Protein AF-A0A8T4UZG2-F1 (afdb_monomer)

Structure (mmCIF, N/CA/C/O backbone):
data_AF-A0A8T4UZG2-F1
#
_entry.id   AF-A0A8T4UZG2-F1
#
loop_
_atom_site.group_PDB
_atom_site.id
_atom_site.type_symbol
_atom_site.label_atom_id
_atom_site.label_alt_id
_atom_site.label_comp_id
_atom_site.label_asym_id
_atom_site.label_entity_id
_atom_site.label_seq_id
_atom_site.pdbx_PDB_ins_code
_atom_site.Cartn_x
_atom_site.Cartn_y
_atom_site.Cartn_z
_atom_site.occupancy
_atom_site.B_iso_or_equiv
_atom_site.auth_seq_id
_atom_site.auth_comp_id
_atom_site.auth_asym_id
_atom_site.auth_atom_id
_atom_site.pdbx_PDB_model_num
ATOM 1 N N . MET A 1 1 ? 36.761 16.785 17.838 1.00 53.84 1 MET A N 1
ATOM 2 C CA . MET A 1 1 ? 36.317 17.148 16.468 1.00 53.84 1 MET A CA 1
ATOM 3 C C . MET A 1 1 ? 36.567 16.054 15.430 1.00 53.84 1 MET A C 1
ATOM 5 O O . MET A 1 1 ? 35.610 15.673 14.777 1.00 53.84 1 MET A O 1
ATOM 9 N N . LYS A 1 2 ? 37.781 15.494 15.296 1.00 50.19 2 LYS A N 1
ATOM 10 C CA . LYS A 1 2 ? 38.106 14.467 14.276 1.00 50.19 2 LYS A CA 1
ATOM 11 C C . LYS A 1 2 ? 37.213 13.208 14.333 1.00 50.19 2 LYS A C 1
ATOM 13 O O . LYS A 1 2 ? 36.707 12.765 13.312 1.00 50.19 2 LYS A O 1
ATOM 18 N N . TYR A 1 3 ? 36.929 12.705 15.537 1.00 61.56 3 TYR A N 1
ATOM 19 C CA . TYR A 1 3 ? 36.026 11.562 15.745 1.00 61.56 3 TYR A CA 1
ATOM 20 C C . TYR A 1 3 ? 34.547 11.879 15.475 1.00 61.56 3 TYR A C 1
ATOM 22 O O . TYR A 1 3 ? 33.806 11.002 15.053 1.00 61.56 3 TYR A O 1
ATOM 30 N N . LEU A 1 4 ? 34.132 13.138 15.658 1.00 64.62 4 LEU A N 1
ATOM 31 C CA . LEU A 1 4 ? 32.765 13.586 15.377 1.00 64.62 4 LEU A CA 1
ATOM 32 C C . LEU A 1 4 ? 32.515 13.657 13.862 1.00 64.62 4 LEU A C 1
ATOM 34 O O . LEU A 1 4 ? 31.474 13.227 13.388 1.00 64.62 4 LEU A O 1
ATOM 38 N N . ILE A 1 5 ? 33.507 14.138 13.105 1.00 71.69 5 ILE A N 1
ATOM 39 C CA . ILE A 1 5 ? 33.472 14.186 11.636 1.00 71.69 5 ILE A CA 1
ATOM 40 C C . ILE A 1 5 ? 33.425 12.766 11.058 1.00 71.69 5 ILE A C 1
ATOM 42 O O . ILE A 1 5 ? 32.607 12.494 10.186 1.00 71.69 5 ILE A O 1
ATOM 46 N N . ASN A 1 6 ? 34.229 11.843 11.596 1.00 65.56 6 ASN A N 1
ATOM 47 C CA . ASN A 1 6 ? 34.210 10.441 11.171 1.00 65.56 6 ASN A CA 1
ATOM 48 C C . ASN A 1 6 ? 32.880 9.740 11.501 1.00 65.56 6 ASN A C 1
ATOM 50 O O . ASN A 1 6 ? 32.410 8.937 10.702 1.00 65.56 6 ASN A O 1
ATOM 54 N N . LEU A 1 7 ? 32.248 10.068 12.635 1.00 72.19 7 LEU A N 1
ATOM 55 C CA . LEU A 1 7 ? 30.929 9.540 12.996 1.00 72.19 7 LEU A CA 1
ATOM 56 C C . LEU A 1 7 ? 29.832 10.060 12.051 1.00 72.19 7 LEU A C 1
ATOM 58 O O . LEU A 1 7 ? 28.992 9.286 11.610 1.00 72.19 7 LEU A O 1
ATOM 62 N N . ILE A 1 8 ? 29.871 11.348 11.689 1.00 70.12 8 ILE A N 1
ATOM 63 C CA . ILE A 1 8 ? 28.935 11.959 10.729 1.00 70.12 8 ILE A CA 1
ATOM 64 C C . ILE A 1 8 ? 29.107 11.350 9.328 1.00 70.12 8 ILE A C 1
ATOM 66 O O . ILE A 1 8 ? 28.115 11.044 8.672 1.00 70.12 8 ILE A O 1
ATOM 70 N N . LEU A 1 9 ? 30.347 11.109 8.888 1.00 65.69 9 LEU A N 1
ATOM 71 C CA . LEU A 1 9 ? 30.635 10.443 7.612 1.00 65.69 9 LEU A CA 1
ATOM 72 C C . LEU A 1 9 ? 30.120 8.997 7.561 1.00 65.69 9 LEU A C 1
ATOM 74 O O . LEU A 1 9 ? 29.674 8.555 6.509 1.00 65.69 9 LEU A O 1
ATOM 78 N N . LEU A 1 10 ? 30.114 8.284 8.691 1.00 58.88 10 LEU A N 1
ATOM 79 C CA . LEU A 1 10 ? 29.556 6.931 8.790 1.00 58.88 10 LEU A CA 1
ATOM 80 C C . LEU A 1 10 ? 28.029 6.899 8.602 1.00 58.88 10 LEU A C 1
ATOM 82 O O . LEU A 1 10 ? 27.516 5.955 8.009 1.00 58.88 10 LEU A O 1
ATOM 86 N N . PHE A 1 11 ? 27.308 7.942 9.029 1.00 55.72 11 PHE A N 1
ATOM 87 C CA . PHE A 1 11 ? 25.862 8.061 8.789 1.00 55.72 11 PHE A CA 1
ATOM 88 C C . PHE A 1 11 ? 25.510 8.398 7.331 1.00 55.72 11 PHE A C 1
ATOM 90 O O . PHE A 1 11 ? 24.403 8.096 6.894 1.00 55.72 11 PHE A O 1
ATOM 97 N N . LEU A 1 12 ? 26.442 8.977 6.564 1.00 51.59 12 LEU A N 1
ATOM 98 C CA . LEU A 1 12 ? 26.246 9.294 5.141 1.00 51.59 12 LEU A CA 1
ATOM 99 C C . LEU A 1 12 ? 26.406 8.076 4.217 1.00 51.59 12 LEU A C 1
ATOM 101 O O . LEU A 1 12 ? 26.040 8.152 3.048 1.00 51.59 12 LEU A O 1
ATOM 105 N N . LEU A 1 13 ? 26.944 6.966 4.728 1.00 52.25 13 LEU A N 1
ATOM 106 C CA . LEU A 1 13 ? 27.188 5.740 3.963 1.00 52.25 13 LEU A CA 1
ATOM 107 C C . LEU A 1 13 ? 26.078 4.695 4.113 1.00 52.25 13 LEU A C 1
ATOM 109 O O . LEU A 1 13 ? 26.241 3.581 3.626 1.00 52.25 13 LEU A O 1
ATOM 113 N N . ILE A 1 14 ? 24.965 5.014 4.781 1.00 47.38 14 ILE A N 1
ATOM 114 C CA . ILE A 1 14 ? 23.831 4.092 4.875 1.00 47.38 14 ILE A CA 1
ATOM 115 C C . ILE A 1 14 ? 23.074 4.161 3.540 1.00 47.38 14 ILE A C 1
ATOM 117 O O . ILE A 1 14 ? 22.445 5.188 3.270 1.00 47.38 14 ILE A O 1
ATOM 121 N N . PRO A 1 15 ? 23.111 3.119 2.686 1.00 40.91 15 PRO A N 1
ATOM 122 C CA . PRO A 1 15 ? 22.281 3.106 1.495 1.00 40.91 15 PRO A CA 1
A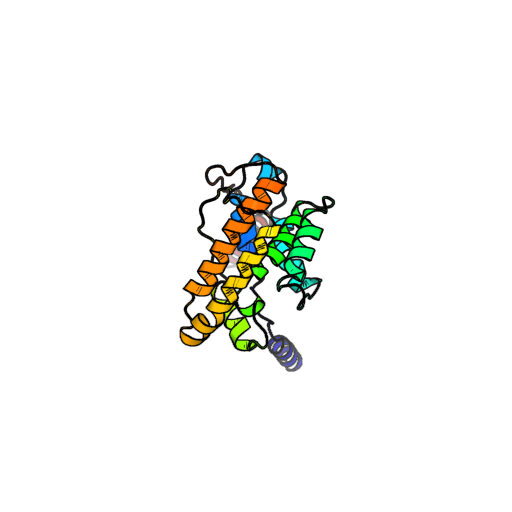TOM 123 C C . PRO A 1 15 ? 20.816 3.127 1.937 1.00 40.91 15 PRO A C 1
ATOM 125 O O . PRO A 1 15 ? 20.350 2.237 2.648 1.00 40.91 15 PRO A O 1
ATOM 128 N N . THR A 1 16 ? 20.079 4.164 1.539 1.00 41.56 16 THR A N 1
ATOM 129 C CA . THR A 1 16 ? 18.624 4.157 1.671 1.00 41.56 16 THR A CA 1
ATOM 130 C C . THR A 1 16 ? 18.096 3.214 0.604 1.00 41.56 16 THR A C 1
ATOM 132 O O . THR A 1 16 ? 18.038 3.586 -0.569 1.00 41.56 16 THR A O 1
ATOM 135 N N . VAL A 1 17 ? 17.763 1.990 0.998 1.00 40.22 17 VAL A N 1
ATOM 136 C CA . VAL A 1 17 ? 16.982 1.092 0.153 1.00 40.22 17 VAL A CA 1
ATOM 137 C C . VAL A 1 17 ? 15.611 1.733 0.018 1.00 40.22 17 VAL A C 1
ATOM 139 O O . VAL A 1 17 ? 14.862 1.828 0.987 1.00 40.22 17 VAL A O 1
ATOM 142 N N . ASN A 1 18 ? 15.362 2.341 -1.136 1.00 44.44 18 ASN A N 1
ATOM 143 C CA . ASN A 1 18 ? 14.114 3.030 -1.411 1.00 44.44 18 ASN A CA 1
ATOM 144 C C . ASN A 1 18 ? 13.227 2.033 -2.149 1.00 44.44 18 ASN A C 1
ATOM 146 O O . ASN A 1 18 ? 13.210 2.053 -3.371 1.00 44.44 18 ASN A O 1
ATOM 150 N N . ALA A 1 19 ? 12.567 1.168 -1.372 1.00 50.12 19 ALA A N 1
ATOM 151 C CA . ALA A 1 19 ? 11.302 0.554 -1.764 1.00 50.12 19 ALA A CA 1
ATOM 152 C C . ALA A 1 19 ? 10.222 1.671 -1.883 1.00 50.12 19 ALA A C 1
ATOM 154 O O . ALA A 1 19 ? 10.554 2.858 -1.690 1.00 50.12 19 ALA A O 1
ATOM 155 N N . TRP A 1 20 ? 8.930 1.359 -2.092 1.00 56.22 20 TRP A N 1
ATOM 156 C CA . TRP A 1 20 ? 7.860 2.309 -1.747 1.00 56.22 20 TRP A CA 1
ATOM 157 C C . TRP A 1 20 ? 8.194 2.878 -0.376 1.00 56.22 20 TRP A C 1
ATOM 159 O O . TRP A 1 20 ? 8.383 2.161 0.606 1.00 56.22 20 TRP A O 1
ATOM 169 N N . LYS A 1 21 ? 8.421 4.195 -0.317 1.00 69.50 21 LYS A N 1
ATOM 170 C CA . LYS A 1 21 ? 8.806 4.814 0.949 1.00 69.50 21 LYS A CA 1
ATOM 171 C C . LYS A 1 21 ? 7.684 4.486 1.920 1.00 69.50 21 LYS A C 1
ATOM 173 O O . LYS A 1 21 ? 6.527 4.605 1.542 1.00 69.50 21 LYS A O 1
ATOM 178 N N . TRP A 1 22 ? 8.026 4.160 3.162 1.00 85.50 22 TRP A N 1
ATOM 179 C CA . TRP A 1 22 ? 7.069 3.909 4.247 1.00 85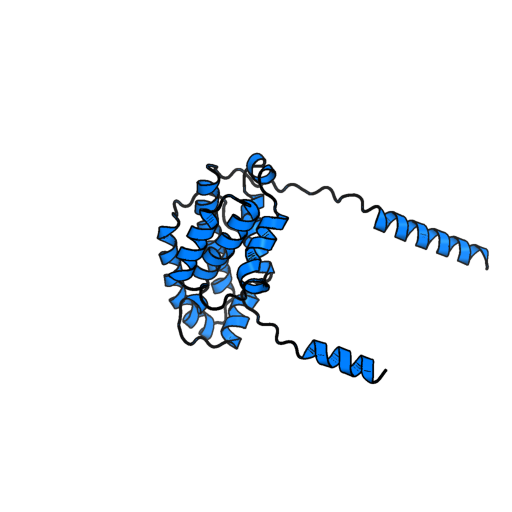.50 22 TRP A CA 1
ATOM 180 C C . TRP A 1 22 ? 5.859 4.859 4.211 1.00 85.50 22 TRP A C 1
ATOM 182 O O . TRP A 1 22 ? 4.718 4.433 4.321 1.00 85.50 22 TRP A O 1
ATOM 192 N N . THR A 1 23 ? 6.116 6.130 3.894 1.00 90.75 23 THR A N 1
ATOM 193 C CA . THR A 1 23 ? 5.114 7.180 3.686 1.00 90.75 23 THR A CA 1
ATOM 194 C C . THR A 1 23 ? 4.030 6.861 2.646 1.00 90.75 23 THR A C 1
ATOM 196 O O . THR A 1 23 ? 2.885 7.232 2.860 1.00 90.75 23 THR A O 1
ATOM 199 N N . THR A 1 24 ? 4.330 6.201 1.527 1.00 95.00 24 THR A N 1
ATOM 200 C CA . THR A 1 24 ? 3.325 5.849 0.513 1.00 95.00 24 THR A CA 1
ATOM 201 C C . THR A 1 24 ? 2.347 4.802 1.048 1.00 95.00 24 THR A C 1
ATOM 203 O O . THR A 1 24 ? 1.139 5.007 0.937 1.00 95.00 24 THR A O 1
ATOM 206 N N . HIS A 1 25 ? 2.834 3.738 1.695 1.00 96.62 25 HIS A N 1
ATOM 207 C CA . HIS A 1 25 ? 1.963 2.749 2.344 1.00 96.62 25 HIS A CA 1
ATOM 208 C C . HIS A 1 25 ? 1.129 3.374 3.467 1.00 96.62 25 HIS A C 1
ATOM 210 O O . HIS A 1 25 ? -0.086 3.178 3.525 1.00 96.62 25 HIS A O 1
ATOM 216 N N . GLU A 1 26 ? 1.762 4.211 4.293 1.00 96.31 26 GLU A N 1
ATOM 217 C CA . GLU A 1 26 ? 1.090 4.982 5.336 1.00 96.31 26 GLU A CA 1
ATOM 218 C C . GLU A 1 26 ? -0.019 5.876 4.767 1.00 96.31 26 GLU A C 1
ATOM 220 O O . GLU A 1 26 ? -1.127 5.883 5.298 1.00 96.31 26 GLU A O 1
ATOM 225 N N . ASN A 1 27 ? 0.254 6.606 3.680 1.00 95.94 27 ASN A N 1
ATOM 226 C CA . ASN A 1 27 ? -0.710 7.499 3.039 1.00 95.94 27 ASN A CA 1
ATOM 227 C C . ASN A 1 27 ? -1.910 6.732 2.485 1.00 95.94 27 ASN A C 1
ATOM 229 O O . ASN A 1 27 ? -3.035 7.212 2.598 1.00 95.94 27 ASN A O 1
ATOM 233 N N . ILE A 1 28 ? -1.685 5.557 1.890 1.00 97.38 28 ILE A N 1
ATOM 234 C CA . ILE A 1 28 ? -2.758 4.718 1.352 1.00 97.38 28 ILE A CA 1
ATOM 235 C C . ILE A 1 28 ? -3.677 4.246 2.473 1.00 97.38 28 ILE A C 1
ATOM 237 O O . ILE A 1 28 ? -4.891 4.439 2.386 1.00 97.38 28 ILE A O 1
ATOM 241 N N . ILE A 1 29 ? -3.127 3.672 3.546 1.00 97.75 29 ILE A N 1
ATOM 242 C CA . ILE A 1 29 ? -3.970 3.146 4.623 1.00 97.75 29 ILE A CA 1
ATOM 243 C C . ILE A 1 29 ? -4.632 4.262 5.440 1.00 97.75 29 ILE A C 1
ATOM 245 O O . ILE A 1 29 ? -5.785 4.130 5.844 1.00 97.75 29 ILE A O 1
ATOM 249 N N . GLU A 1 30 ? -3.948 5.394 5.621 1.00 96.19 30 GLU A N 1
ATOM 250 C CA . GLU A 1 30 ? -4.514 6.599 6.228 1.00 96.19 30 GLU A CA 1
ATOM 251 C C . GLU A 1 30 ? -5.664 7.161 5.388 1.00 96.19 30 GLU A C 1
ATOM 253 O O . GLU A 1 30 ? -6.704 7.533 5.936 1.00 96.19 30 GLU A O 1
ATOM 258 N N . TYR A 1 31 ? -5.509 7.181 4.060 1.00 95.25 31 TYR A N 1
ATOM 259 C CA . TYR A 1 31 ? -6.580 7.577 3.15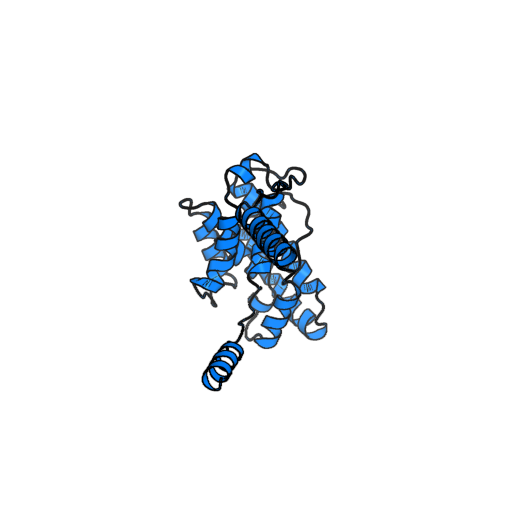4 1.00 95.25 31 TYR A CA 1
ATOM 260 C C . TYR A 1 31 ? -7.795 6.673 3.313 1.00 95.25 31 TYR A C 1
ATOM 262 O O . TYR A 1 31 ? -8.905 7.172 3.490 1.00 95.25 31 TYR A O 1
ATOM 270 N N . VAL A 1 32 ? -7.598 5.351 3.290 1.00 95.88 32 VAL A N 1
ATOM 271 C CA . VAL A 1 32 ? -8.705 4.407 3.462 1.00 95.88 32 VAL A CA 1
ATOM 272 C C . VAL A 1 32 ? -9.389 4.627 4.810 1.00 95.88 32 VAL A C 1
ATOM 274 O O . VAL A 1 32 ? -10.607 4.786 4.840 1.00 95.88 32 VAL A O 1
ATOM 277 N N . TYR A 1 33 ? -8.620 4.734 5.898 1.00 95.69 33 TYR A N 1
ATOM 278 C CA . TYR A 1 33 ? -9.132 4.957 7.251 1.00 95.69 33 TYR A CA 1
ATOM 279 C C . TYR A 1 33 ? -10.049 6.184 7.349 1.00 95.69 33 TYR A C 1
ATOM 281 O O . TYR A 1 33 ? -11.179 6.061 7.816 1.00 95.69 33 TYR A O 1
ATOM 289 N N . TYR A 1 34 ? -9.622 7.353 6.860 1.00 93.94 34 TYR A N 1
ATOM 290 C CA . TYR A 1 34 ? -10.424 8.583 6.966 1.00 93.94 34 TYR A CA 1
ATOM 291 C C . TYR A 1 34 ? -11.664 8.621 6.065 1.00 93.94 34 TYR A C 1
ATOM 293 O O . TYR A 1 34 ? -12.479 9.540 6.174 1.00 93.94 34 TYR A O 1
ATOM 301 N N . ASN A 1 35 ? -11.811 7.651 5.164 1.00 92.88 35 ASN A N 1
ATOM 302 C CA . ASN A 1 35 ? -13.014 7.492 4.358 1.00 92.88 35 ASN A CA 1
ATOM 303 C C . ASN A 1 35 ? -13.949 6.387 4.897 1.00 92.88 35 ASN A C 1
ATOM 305 O O . ASN A 1 35 ? -15.030 6.179 4.343 1.00 92.88 35 ASN A O 1
ATOM 309 N N . LEU A 1 36 ? -13.573 5.690 5.977 1.00 92.94 36 LEU A N 1
ATOM 310 C CA . LEU A 1 36 ? -14.473 4.772 6.674 1.00 92.94 36 LEU A CA 1
ATOM 311 C C . LEU A 1 36 ? -15.515 5.541 7.503 1.00 92.94 36 LEU A C 1
ATOM 313 O O . LEU A 1 36 ? -15.246 6.661 7.948 1.00 92.94 36 LEU A O 1
ATOM 317 N N . PRO A 1 37 ? -16.677 4.929 7.793 1.00 91.62 37 PRO A N 1
ATOM 318 C CA . PRO A 1 37 ? -17.592 5.396 8.830 1.00 91.62 37 PRO A CA 1
ATOM 319 C C . PRO A 1 37 ? -16.897 5.720 10.146 1.00 91.62 37 PRO A C 1
ATOM 321 O O . PRO A 1 37 ? -16.011 4.979 10.572 1.00 91.62 37 PRO A O 1
ATOM 324 N N . LEU A 1 38 ? -17.362 6.762 10.840 1.00 90.12 38 LEU A N 1
ATOM 325 C CA . LEU A 1 38 ? -16.813 7.163 12.140 1.00 90.12 38 LEU A CA 1
ATOM 326 C C . LEU A 1 38 ? -16.799 6.005 13.153 1.00 90.12 38 LEU A C 1
ATOM 328 O O . LEU A 1 38 ? -15.827 5.835 13.880 1.00 90.12 38 LEU A O 1
ATOM 332 N N . GLU A 1 39 ? -17.841 5.177 13.156 1.00 92.06 39 GLU A N 1
ATOM 333 C CA . GLU A 1 39 ? -17.939 3.979 13.999 1.00 92.06 39 GLU A CA 1
ATOM 334 C C . GLU A 1 39 ? -16.771 3.013 13.739 1.00 92.06 39 GLU A C 1
ATOM 336 O O . GLU A 1 39 ? -16.126 2.539 14.670 1.00 92.06 39 GLU A O 1
ATOM 341 N N . LYS A 1 40 ? -16.417 2.794 12.466 1.00 94.12 40 LYS A N 1
ATOM 342 C CA . LYS A 1 40 ? -15.288 1.939 12.074 1.00 94.12 40 LYS A CA 1
ATOM 343 C C . LYS A 1 40 ? -13.937 2.594 12.304 1.00 94.12 40 LYS A C 1
ATOM 345 O O . LYS A 1 40 ? -12.991 1.901 12.664 1.00 94.12 40 LYS A O 1
ATOM 350 N N . GLN A 1 41 ? -13.846 3.915 12.172 1.00 93.50 41 GLN A N 1
ATOM 351 C CA . GLN A 1 41 ? -12.654 4.650 1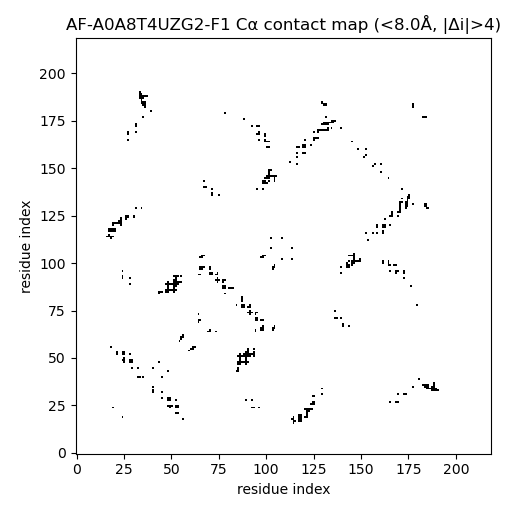2.589 1.00 93.50 41 GLN A CA 1
ATOM 352 C C . GLN A 1 41 ? -12.388 4.459 14.091 1.00 93.50 41 GLN A C 1
ATOM 354 O O . GLN A 1 41 ? -11.250 4.231 14.474 1.00 93.50 41 GLN A O 1
ATOM 359 N N . GLN A 1 42 ? -13.425 4.478 14.937 1.00 92.56 42 GLN A N 1
ATOM 360 C CA . GLN A 1 42 ? -13.297 4.288 16.390 1.00 92.56 42 GLN A CA 1
ATOM 361 C C . GLN A 1 42 ? -12.949 2.848 16.800 1.00 92.56 42 GLN A C 1
ATOM 363 O O . GLN A 1 42 ? -12.309 2.646 17.832 1.00 92.56 42 GLN A O 1
ATOM 368 N N . GLU A 1 43 ? -13.354 1.852 16.008 1.00 93.88 43 GLU A N 1
ATOM 369 C CA . GLU A 1 43 ? -12.965 0.445 16.196 1.00 93.88 43 GLU A CA 1
ATOM 370 C C . GLU A 1 43 ? -11.498 0.181 15.813 1.00 93.88 43 GLU A C 1
ATOM 372 O O . GLU A 1 43 ? -10.889 -0.785 16.282 1.00 93.88 43 GLU A O 1
ATOM 377 N N . LEU A 1 44 ? -10.923 1.026 14.955 1.00 96.06 44 LEU A N 1
ATOM 378 C CA . LEU A 1 44 ? -9.574 0.875 14.429 1.00 96.06 44 LEU A CA 1
ATOM 379 C C . LEU A 1 44 ? -8.592 1.848 15.084 1.00 96.06 44 LEU A C 1
ATOM 381 O O . LEU A 1 44 ? -8.932 2.905 15.602 1.00 96.06 44 LEU A O 1
ATOM 385 N N . ASN A 1 45 ? -7.313 1.494 15.036 1.00 97.31 45 ASN A N 1
ATOM 386 C CA . ASN A 1 45 ? -6.231 2.343 15.500 1.00 97.31 45 ASN A CA 1
ATOM 387 C C . ASN A 1 45 ? -5.372 2.765 14.304 1.00 97.31 45 ASN A C 1
ATOM 389 O O . ASN A 1 45 ? -4.597 1.960 13.783 1.00 97.31 45 ASN A O 1
ATOM 393 N N . LEU A 1 46 ? -5.485 4.035 13.895 1.00 96.88 46 LEU A N 1
ATOM 394 C CA . LEU A 1 46 ? -4.728 4.586 12.765 1.00 96.88 46 LEU A CA 1
ATOM 395 C C . LEU A 1 46 ? -3.213 4.400 12.925 1.00 96.88 46 LEU A C 1
ATOM 397 O O . LEU A 1 46 ? -2.538 4.039 11.965 1.00 96.88 46 LEU A O 1
ATOM 401 N N . THR A 1 47 ? -2.671 4.576 14.133 1.00 96.94 47 THR A N 1
ATOM 402 C CA . THR A 1 47 ? -1.239 4.361 14.391 1.00 96.94 47 THR A CA 1
ATOM 403 C C . THR A 1 47 ? -0.829 2.921 14.093 1.00 96.94 47 THR A C 1
ATOM 405 O O . THR A 1 47 ? 0.194 2.707 13.453 1.00 96.94 47 THR A O 1
ATOM 408 N N . LYS A 1 48 ? -1.633 1.928 14.497 1.00 98.25 48 LYS A N 1
ATOM 409 C CA . LYS A 1 48 ? -1.357 0.513 14.201 1.00 98.25 48 LYS A CA 1
ATOM 410 C C . LYS A 1 48 ? -1.546 0.160 12.729 1.00 98.25 48 LYS A C 1
ATOM 412 O O . LYS A 1 48 ? -0.780 -0.643 12.214 1.00 98.25 48 LYS A O 1
ATOM 417 N N . LEU A 1 49 ? -2.531 0.754 12.055 1.00 98.38 49 LEU A N 1
ATOM 418 C CA . LEU A 1 49 ? -2.721 0.594 10.610 1.00 98.38 49 LEU A CA 1
ATOM 419 C C . LEU A 1 49 ? -1.483 1.075 9.841 1.00 98.38 49 LEU A C 1
ATOM 421 O O . LEU A 1 49 ? -0.930 0.336 9.028 1.00 98.38 49 LEU A O 1
ATOM 425 N N . LYS A 1 50 ? -1.018 2.291 10.153 1.00 97.69 50 LYS A N 1
ATOM 426 C CA . LYS A 1 50 ? 0.185 2.889 9.559 1.00 97.69 50 LYS A CA 1
ATOM 427 C C . LYS A 1 50 ? 1.430 2.064 9.865 1.00 97.69 50 LYS A C 1
ATOM 429 O O . LYS A 1 50 ? 2.166 1.719 8.946 1.00 97.69 50 LYS A O 1
ATOM 434 N N . GLU A 1 51 ? 1.608 1.666 11.121 1.00 97.38 51 GLU A N 1
ATOM 435 C CA . GLU A 1 51 ? 2.708 0.797 11.540 1.00 97.38 51 GLU A CA 1
ATOM 436 C C . GLU A 1 51 ? 2.699 -0.541 10.784 1.00 97.38 51 GLU A C 1
ATOM 438 O O . GLU A 1 51 ? 3.706 -0.939 10.203 1.00 97.38 51 GLU A O 1
ATOM 443 N N . GLY A 1 52 ? 1.546 -1.209 10.718 1.00 98.06 52 GLY A N 1
ATOM 444 C CA . GLY A 1 52 ? 1.389 -2.468 9.995 1.00 98.06 52 GLY A CA 1
ATOM 445 C C . GLY A 1 52 ? 1.753 -2.345 8.518 1.00 98.06 52 GLY A C 1
ATOM 446 O O . GLY A 1 52 ? 2.413 -3.228 7.979 1.00 98.06 52 GLY A O 1
ATOM 447 N N . SER A 1 53 ? 1.399 -1.224 7.885 1.00 98.12 53 SER A N 1
ATOM 448 C CA . SER A 1 53 ? 1.646 -0.979 6.457 1.00 98.12 53 SER A CA 1
ATOM 449 C C . SER A 1 53 ? 3.127 -0.885 6.062 1.00 98.12 53 SER A C 1
ATOM 451 O O . SER A 1 53 ? 3.443 -0.917 4.875 1.00 98.12 53 SER A O 1
ATOM 453 N N . ILE A 1 54 ? 4.041 -0.800 7.036 1.00 96.12 54 ILE A N 1
ATOM 454 C CA . ILE A 1 54 ? 5.488 -0.658 6.796 1.00 96.12 54 ILE A CA 1
ATOM 455 C C . ILE A 1 54 ? 6.328 -1.766 7.445 1.00 96.12 54 ILE A C 1
ATOM 457 O O . ILE A 1 54 ? 7.523 -1.875 7.168 1.00 96.12 54 ILE A O 1
ATOM 461 N N . ILE A 1 55 ? 5.722 -2.599 8.299 1.00 96.19 55 ILE A N 1
ATOM 462 C CA . ILE A 1 55 ? 6.382 -3.730 8.967 1.00 96.19 55 ILE A CA 1
ATOM 463 C C . ILE A 1 55 ? 7.029 -4.716 7.979 1.00 96.19 55 ILE A C 1
ATOM 465 O O . ILE A 1 55 ? 8.158 -5.133 8.265 1.00 96.19 55 ILE A O 1
ATOM 469 N N . PRO A 1 56 ? 6.395 -5.100 6.848 1.00 96.31 56 PRO A N 1
ATOM 470 C CA . PRO A 1 56 ? 7.000 -6.056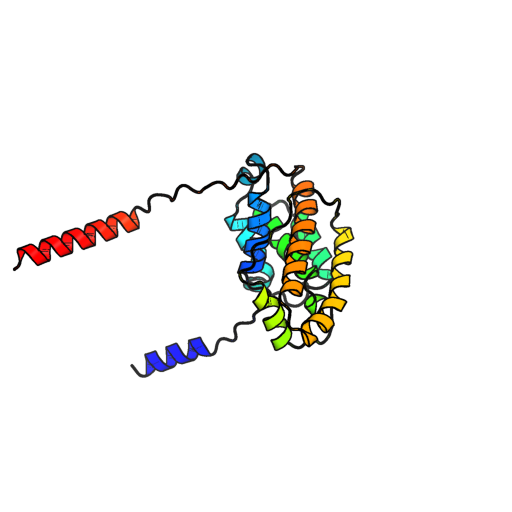 5.919 1.00 96.31 56 PRO A CA 1
ATOM 471 C C . PRO A 1 56 ? 8.386 -5.632 5.428 1.00 96.31 56 PRO A C 1
ATOM 473 O O . PRO A 1 56 ? 9.346 -6.391 5.567 1.00 96.31 56 PRO A O 1
ATOM 476 N N . ASP A 1 57 ? 8.527 -4.382 4.990 1.00 92.50 57 ASP A N 1
ATOM 477 C CA . ASP A 1 57 ? 9.817 -3.820 4.586 1.00 92.50 57 ASP A CA 1
ATOM 478 C C . ASP A 1 57 ? 10.771 -3.607 5.764 1.00 92.50 57 ASP A C 1
ATOM 480 O O . ASP A 1 57 ? 11.955 -3.948 5.709 1.00 92.50 57 ASP A O 1
ATOM 484 N N . ARG A 1 58 ? 10.279 -2.979 6.838 1.00 92.94 58 ARG A N 1
ATOM 485 C CA . ARG A 1 58 ? 11.134 -2.445 7.906 1.00 92.94 58 ARG A CA 1
ATOM 486 C C . ARG A 1 58 ? 11.625 -3.529 8.862 1.00 92.94 58 ARG A C 1
ATOM 488 O O . ARG A 1 58 ? 12.816 -3.582 9.185 1.00 92.94 58 ARG A O 1
ATOM 495 N N . ASP A 1 59 ? 10.707 -4.379 9.309 1.00 92.94 59 ASP A N 1
ATOM 496 C CA . ASP A 1 59 ? 10.929 -5.297 10.425 1.00 92.94 59 ASP A CA 1
ATOM 497 C C . ASP A 1 59 ? 11.077 -6.732 9.935 1.00 92.94 59 ASP A C 1
ATOM 499 O O . ASP A 1 59 ? 12.021 -7.419 10.332 1.00 92.94 59 ASP A O 1
ATOM 503 N N . PHE A 1 60 ? 10.190 -7.180 9.036 1.00 93.88 60 PHE A N 1
ATOM 504 C CA . PHE A 1 60 ? 10.317 -8.508 8.429 1.00 93.88 60 PHE A CA 1
ATOM 505 C C . PHE A 1 60 ? 11.462 -8.549 7.416 1.00 93.88 60 PHE A C 1
ATOM 507 O O . PHE A 1 60 ? 12.025 -9.623 7.188 1.00 93.88 60 PHE A O 1
ATOM 514 N N . ARG A 1 61 ? 11.836 -7.385 6.858 1.00 89.12 61 ARG A N 1
ATOM 515 C CA . ARG A 1 61 ? 12.833 -7.241 5.786 1.00 89.12 61 ARG A CA 1
ATOM 516 C C . ARG A 1 61 ? 12.504 -8.158 4.615 1.00 89.12 61 ARG A C 1
ATOM 518 O O . ARG A 1 61 ? 13.375 -8.834 4.056 1.00 89.12 61 ARG A O 1
ATOM 525 N N . ASP A 1 62 ? 11.215 -8.237 4.315 1.00 88.50 62 ASP A N 1
ATOM 526 C CA . ASP A 1 62 ? 10.704 -9.037 3.226 1.00 88.50 62 ASP A CA 1
ATOM 527 C C . ASP A 1 62 ? 11.105 -8.375 1.909 1.00 88.50 62 ASP A C 1
ATOM 529 O O . ASP A 1 62 ? 10.915 -7.192 1.687 1.00 88.50 62 ASP A O 1
ATOM 533 N N . THR A 1 63 ? 11.763 -9.148 1.060 1.00 83.31 63 THR A N 1
ATOM 534 C CA . THR A 1 63 ? 12.186 -8.725 -0.283 1.00 83.31 63 THR A CA 1
ATOM 535 C C . THR A 1 63 ? 11.707 -9.724 -1.330 1.00 83.31 63 THR A C 1
ATOM 537 O O . THR A 1 63 ? 12.175 -9.732 -2.464 1.00 83.31 63 THR A O 1
ATOM 540 N N . ARG A 1 64 ? 10.839 -10.668 -0.935 1.00 86.94 64 ARG A N 1
ATOM 541 C CA . ARG A 1 64 ? 10.524 -11.866 -1.728 1.00 86.94 64 ARG A CA 1
ATOM 542 C C . ARG A 1 64 ? 9.039 -12.115 -1.903 1.00 86.94 64 ARG A C 1
ATOM 544 O O . ARG A 1 64 ? 8.691 -12.915 -2.775 1.00 86.94 64 ARG A O 1
ATOM 551 N N . LYS A 1 65 ? 8.186 -11.541 -1.055 1.00 91.81 65 LYS A N 1
ATOM 552 C CA . LYS A 1 65 ? 6.736 -11.786 -1.084 1.00 91.81 65 LYS A CA 1
ATOM 553 C C . LYS A 1 65 ? 5.921 -10.568 -1.515 1.00 91.81 65 LYS A C 1
ATOM 555 O O . LYS A 1 65 ? 4.717 -10.553 -1.317 1.00 91.81 65 LYS A O 1
ATOM 560 N N . HIS A 1 66 ? 6.566 -9.573 -2.117 1.00 89.44 66 HIS A N 1
ATOM 561 C CA . HIS A 1 66 ? 5.921 -8.338 -2.577 1.00 89.44 66 HIS A CA 1
ATOM 562 C C . HIS A 1 66 ? 5.288 -8.523 -3.966 1.00 89.44 66 HIS A C 1
ATOM 564 O O . HIS A 1 66 ? 4.367 -7.812 -4.356 1.00 89.44 66 HIS A O 1
ATOM 570 N N . SER A 1 67 ? 5.720 -9.569 -4.673 1.00 90.25 67 SER A N 1
ATOM 571 C CA . SER A 1 67 ? 5.181 -10.009 -5.954 1.00 90.25 67 SER A CA 1
ATOM 572 C C . SER A 1 67 ? 4.121 -11.098 -5.798 1.00 90.25 67 SER A C 1
ATOM 574 O O . SER A 1 67 ? 4.203 -11.982 -4.932 1.00 90.25 67 SER A O 1
ATOM 576 N N . LEU A 1 68 ? 3.179 -11.117 -6.739 1.00 91.19 68 LEU A N 1
ATOM 577 C CA . LEU A 1 68 ? 2.267 -12.242 -6.919 1.00 91.19 68 LEU A CA 1
ATOM 578 C C . LEU A 1 68 ? 3.036 -13.523 -7.316 1.00 91.19 68 LEU A C 1
ATOM 580 O O . LEU A 1 68 ? 4.019 -13.445 -8.055 1.00 91.19 68 LEU A O 1
ATOM 5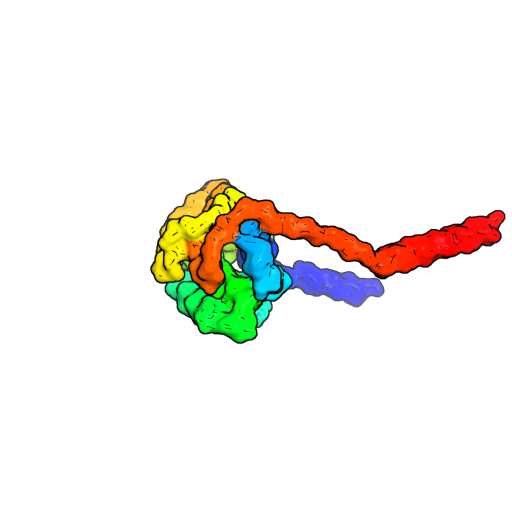84 N N . PRO A 1 69 ? 2.596 -14.717 -6.869 1.00 93.81 69 PRO A N 1
ATOM 585 C CA . PRO A 1 69 ? 1.390 -14.978 -6.073 1.00 93.81 69 PRO A CA 1
ATOM 586 C C . PRO A 1 69 ? 1.579 -14.829 -4.552 1.00 93.81 69 PRO A C 1
ATOM 588 O O . PRO A 1 69 ? 0.597 -14.847 -3.822 1.00 93.81 69 PRO A O 1
ATOM 591 N N . LYS A 1 70 ? 2.808 -14.674 -4.049 1.00 95.94 70 LYS A N 1
ATOM 592 C CA . LYS A 1 70 ? 3.091 -14.703 -2.601 1.00 95.94 70 LYS A CA 1
ATOM 593 C C . LYS A 1 70 ? 2.478 -13.528 -1.842 1.00 95.94 70 LYS A C 1
ATOM 595 O O . LYS A 1 70 ? 2.074 -13.695 -0.697 1.00 95.94 70 LYS A O 1
ATOM 600 N N . SER A 1 71 ? 2.388 -12.364 -2.480 1.00 96.06 71 SER A N 1
ATOM 601 C CA . SER A 1 71 ? 1.729 -11.194 -1.897 1.00 96.06 71 SER A CA 1
ATOM 602 C C . SER A 1 71 ? 0.249 -11.451 -1.596 1.00 96.06 71 SER A C 1
ATOM 604 O O . SER A 1 71 ? -0.253 -10.999 -0.571 1.00 96.06 71 SER A O 1
ATOM 606 N N . LEU A 1 72 ? -0.437 -12.238 -2.434 1.00 97.38 72 LEU A N 1
ATOM 607 C CA . LEU A 1 72 ? -1.814 -12.671 -2.192 1.00 97.38 72 LEU A CA 1
ATOM 608 C C . LEU A 1 72 ? -1.904 -13.582 -0.961 1.00 97.38 72 LEU A C 1
ATOM 610 O O . LEU A 1 72 ? -2.749 -13.354 -0.101 1.00 97.38 72 LEU A O 1
ATOM 614 N N . GLU A 1 73 ? -1.012 -14.569 -0.853 1.00 97.69 73 GLU A N 1
ATOM 615 C CA . GLU A 1 73 ? -0.973 -15.499 0.286 1.00 97.69 73 GLU A CA 1
ATOM 616 C C . GLU A 1 73 ? -0.715 -14.768 1.612 1.00 97.69 73 GLU A C 1
ATOM 618 O O . GLU A 1 73 ? -1.364 -15.048 2.621 1.00 97.69 73 GLU A O 1
ATOM 623 N N . GLU A 1 74 ? 0.212 -13.805 1.627 1.00 98.19 74 GLU A N 1
ATOM 624 C CA . GLU A 1 74 ? 0.460 -13.000 2.824 1.00 98.19 74 GLU A CA 1
ATOM 625 C C . GLU A 1 74 ? -0.719 -12.071 3.130 1.00 98.19 74 GLU A C 1
ATOM 627 O O . GLU A 1 74 ? -1.154 -12.015 4.280 1.00 98.19 74 GLU A O 1
ATOM 632 N N . ALA A 1 75 ? -1.291 -11.391 2.131 1.00 98.12 75 ALA A N 1
ATOM 633 C CA . ALA A 1 75 ? -2.473 -10.557 2.339 1.00 98.12 75 ALA A CA 1
ATOM 634 C C . ALA A 1 75 ? -3.634 -11.358 2.954 1.00 98.12 75 ALA A C 1
ATOM 636 O O . ALA A 1 75 ? -4.238 -10.912 3.929 1.00 98.12 75 ALA A O 1
ATOM 637 N N . GLU A 1 76 ? -3.903 -12.562 2.443 1.00 98.12 76 GLU A N 1
ATOM 638 C CA . GLU A 1 76 ? -4.935 -13.462 2.965 1.00 98.12 76 GLU A CA 1
ATOM 639 C C . GLU A 1 76 ? -4.635 -13.899 4.402 1.00 98.12 76 GLU A C 1
ATOM 641 O O . GLU A 1 76 ? -5.490 -13.794 5.285 1.00 98.12 76 GLU A O 1
ATOM 646 N N . LYS A 1 77 ? -3.401 -14.336 4.665 1.00 97.94 77 LYS A N 1
ATOM 647 C CA . LYS A 1 77 ? -2.954 -14.739 6.002 1.00 97.94 77 LYS A CA 1
ATOM 648 C C . LYS A 1 77 ? -3.164 -13.633 7.036 1.00 97.94 77 LYS A C 1
ATOM 650 O O . LYS A 1 77 ? -3.631 -13.920 8.138 1.00 97.94 77 LYS A O 1
ATOM 655 N N . TRP A 1 78 ? -2.804 -12.393 6.710 1.00 98.31 78 TRP A N 1
ATOM 656 C CA . TRP A 1 78 ? -2.944 -11.275 7.641 1.00 98.31 78 TRP A CA 1
ATOM 657 C C . TRP A 1 78 ? -4.404 -10.837 7.786 1.00 98.31 78 TRP A C 1
ATOM 659 O O . TRP A 1 78 ? -4.851 -10.636 8.911 1.00 98.31 78 TRP A O 1
ATOM 669 N N . LEU A 1 79 ? -5.193 -10.797 6.708 1.00 97.38 79 LEU A N 1
ATOM 670 C CA . LEU A 1 79 ? -6.627 -10.476 6.795 1.00 97.38 79 LEU A CA 1
ATOM 671 C C . LEU A 1 79 ? -7.436 -11.504 7.594 1.00 97.38 79 LEU A C 1
ATOM 673 O O . LEU A 1 79 ? -8.435 -11.135 8.212 1.00 97.38 79 LEU A O 1
ATOM 677 N N . ASN A 1 80 ? -7.016 -12.768 7.612 1.00 96.88 80 ASN A N 1
ATOM 678 C CA . ASN A 1 80 ? -7.667 -13.834 8.379 1.00 96.88 80 ASN A CA 1
ATOM 679 C C . ASN A 1 80 ? -7.223 -13.897 9.852 1.00 96.88 80 ASN A C 1
ATOM 681 O O . ASN A 1 80 ? -7.726 -14.726 10.609 1.00 96.88 80 ASN A O 1
ATOM 685 N N . ASN A 1 81 ? -6.291 -13.040 10.276 1.00 95.25 81 ASN A N 1
ATOM 686 C CA . ASN A 1 81 ? -5.833 -12.971 11.657 1.00 95.25 81 ASN A CA 1
ATOM 687 C C . ASN A 1 81 ? -6.512 -11.810 12.402 1.00 95.25 81 ASN A C 1
ATOM 689 O O . ASN A 1 81 ? -6.246 -10.643 12.121 1.00 95.25 81 ASN A O 1
ATOM 693 N N . ASP A 1 82 ? -7.334 -12.121 13.405 1.00 90.75 82 ASP A N 1
ATOM 694 C CA . ASP A 1 82 ? -8.092 -11.118 14.168 1.00 90.75 82 ASP A CA 1
ATOM 695 C C . ASP A 1 82 ? -7.426 -10.699 15.500 1.00 90.75 82 ASP A C 1
ATOM 697 O O . ASP A 1 82 ? -8.026 -9.960 16.278 1.00 90.75 82 ASP A O 1
ATOM 701 N N . SER A 1 83 ? -6.188 -11.132 15.792 1.00 93.19 83 SER A N 1
ATOM 702 C CA . SER A 1 83 ? -5.524 -10.834 17.079 1.00 93.19 83 SER A CA 1
ATOM 703 C C . SER A 1 83 ? -5.270 -9.338 17.317 1.00 93.19 83 SER A C 1
ATOM 705 O O . SER A 1 83 ? -5.449 -8.844 18.429 1.00 93.19 83 SER A O 1
ATOM 707 N N . ASP A 1 84 ? -4.860 -8.620 16.271 1.00 96.69 84 ASP A N 1
ATOM 708 C CA . ASP A 1 84 ? -4.711 -7.168 16.243 1.00 96.69 84 ASP A CA 1
ATOM 709 C C . ASP A 1 84 ? -5.198 -6.659 14.886 1.00 96.69 84 ASP A C 1
ATOM 711 O O . ASP A 1 84 ? -4.414 -6.417 13.968 1.00 96.69 84 ASP A O 1
ATOM 715 N N . LEU A 1 85 ? -6.522 -6.549 14.753 1.00 97.06 85 LEU A N 1
ATOM 716 C CA . LEU A 1 85 ? -7.194 -6.248 13.487 1.00 97.06 85 LEU A CA 1
ATOM 717 C C . LEU A 1 85 ? -6.590 -5.035 12.762 1.00 97.06 85 LEU A C 1
ATOM 719 O O . LEU A 1 85 ? -6.375 -5.087 11.556 1.00 97.06 85 LEU A O 1
ATOM 723 N N . SER A 1 86 ? -6.271 -3.958 13.487 1.00 98.31 86 SER A N 1
ATOM 724 C CA . SER A 1 86 ? -5.678 -2.754 12.888 1.00 98.31 86 SER A CA 1
ATOM 725 C C . SER A 1 86 ? -4.279 -3.015 12.336 1.00 98.31 86 SER A C 1
ATOM 727 O O . SER A 1 86 ? -3.979 -2.625 11.212 1.00 98.31 86 SER A O 1
ATOM 729 N N . LEU A 1 87 ? -3.427 -3.693 13.106 1.00 98.50 87 LEU A N 1
ATOM 730 C CA . LEU A 1 87 ? -2.076 -4.026 12.661 1.00 98.50 87 LEU A CA 1
ATOM 731 C C . LEU A 1 87 ? -2.113 -4.969 11.454 1.00 98.50 87 LEU A C 1
ATOM 733 O O . LEU A 1 87 ? -1.418 -4.746 10.467 1.00 98.50 87 LEU A O 1
ATOM 737 N N . ASN A 1 88 ? -2.964 -5.990 11.516 1.00 98.62 88 ASN A N 1
ATOM 738 C CA . ASN A 1 88 ? -3.071 -7.024 10.497 1.00 98.62 88 ASN A CA 1
ATOM 739 C C . ASN A 1 88 ? -3.683 -6.491 9.189 1.00 98.62 88 ASN A C 1
ATOM 741 O O . ASN A 1 88 ? -3.188 -6.829 8.115 1.00 98.62 88 ASN A O 1
ATOM 745 N N . ILE A 1 89 ? -4.678 -5.593 9.255 1.00 98.62 89 ILE A N 1
ATOM 746 C CA . ILE A 1 89 ? -5.153 -4.839 8.078 1.00 98.62 89 ILE A CA 1
ATOM 747 C C . ILE A 1 89 ? -4.016 -3.991 7.500 1.00 98.62 89 ILE A C 1
ATOM 749 O O . ILE A 1 89 ? -3.833 -3.974 6.284 1.00 98.62 89 ILE A O 1
ATOM 753 N N . GLY A 1 90 ? -3.230 -3.323 8.352 1.00 98.50 90 GLY A N 1
ATOM 754 C CA . GLY A 1 90 ? -2.054 -2.569 7.923 1.00 98.50 90 GLY A CA 1
ATOM 755 C C . GLY A 1 90 ? -1.074 -3.445 7.140 1.00 98.50 90 GLY A C 1
ATOM 756 O O . GLY A 1 90 ? -0.742 -3.120 6.003 1.00 98.50 90 GLY A O 1
ATOM 757 N N . ILE A 1 91 ? -0.682 -4.596 7.690 1.00 98.56 91 ILE A N 1
ATOM 758 C CA . ILE A 1 91 ? 0.250 -5.526 7.032 1.00 98.56 91 ILE A CA 1
ATOM 759 C C . ILE A 1 91 ? -0.333 -6.073 5.723 1.00 98.56 91 ILE A C 1
ATOM 761 O O . ILE A 1 91 ? 0.358 -6.114 4.708 1.00 98.56 91 ILE A O 1
ATOM 765 N N . ALA A 1 92 ? -1.610 -6.457 5.700 1.00 98.62 92 ALA A N 1
ATOM 766 C CA . ALA A 1 92 ? -2.250 -6.902 4.466 1.00 98.62 92 ALA A CA 1
ATOM 767 C C . ALA A 1 92 ? -2.278 -5.796 3.402 1.00 98.62 92 ALA A C 1
ATOM 769 O O . ALA A 1 92 ? -2.061 -6.070 2.220 1.00 98.62 92 ALA A O 1
ATOM 770 N N . SER A 1 93 ? -2.501 -4.544 3.817 1.00 98.56 93 SER A N 1
ATOM 771 C CA . SER A 1 93 ? -2.538 -3.409 2.897 1.00 98.56 93 SER A CA 1
ATOM 772 C C . SER A 1 93 ? -1.216 -3.196 2.169 1.00 98.56 93 SER A C 1
ATOM 774 O O . SER A 1 93 ? -1.236 -2.890 0.979 1.00 98.56 93 SER A O 1
ATOM 776 N N . HIS A 1 94 ? -0.093 -3.456 2.844 1.00 98.12 94 HIS A N 1
ATOM 777 C CA . HIS A 1 94 ? 1.238 -3.424 2.252 1.00 98.12 94 HIS A CA 1
ATOM 778 C C . HIS A 1 94 ? 1.329 -4.383 1.058 1.00 98.12 94 HIS A C 1
ATOM 780 O O . HIS A 1 94 ? 1.485 -3.932 -0.076 1.00 98.12 94 HIS A O 1
ATOM 786 N N . TYR A 1 95 ? 1.115 -5.683 1.291 1.00 98.12 95 TYR A N 1
ATOM 787 C CA . TYR A 1 95 ? 1.211 -6.716 0.252 1.00 98.12 95 TYR A CA 1
ATOM 788 C C . TYR A 1 95 ? 0.214 -6.510 -0.900 1.00 98.12 95 TYR A C 1
ATOM 790 O O . TYR A 1 95 ? 0.542 -6.756 -2.065 1.00 98.12 95 TYR A O 1
ATOM 798 N N . ILE A 1 96 ? -0.998 -6.029 -0.600 1.00 98.44 96 ILE A N 1
ATOM 799 C CA . ILE A 1 96 ? -1.979 -5.668 -1.630 1.00 98.44 96 ILE A CA 1
ATOM 800 C C . ILE A 1 96 ? -1.446 -4.514 -2.478 1.00 98.44 96 ILE A C 1
ATOM 802 O O . ILE A 1 96 ? -1.438 -4.626 -3.701 1.00 98.44 96 ILE A O 1
ATOM 806 N N . SER A 1 97 ? -0.996 -3.424 -1.851 1.00 97.56 97 SER A N 1
ATOM 807 C CA . SER A 1 97 ? -0.529 -2.239 -2.574 1.00 97.56 97 SER A CA 1
ATOM 808 C C . SER A 1 97 ? 0.709 -2.518 -3.428 1.00 97.56 97 SER A C 1
ATOM 810 O O . SER A 1 97 ? 0.727 -2.131 -4.596 1.00 97.56 97 SER A O 1
ATOM 812 N N . ASP A 1 98 ? 1.661 -3.297 -2.911 1.00 96.25 98 ASP A N 1
ATOM 813 C CA . ASP A 1 98 ? 2.875 -3.684 -3.634 1.00 96.25 98 ASP A CA 1
ATOM 814 C C . ASP A 1 98 ? 2.588 -4.552 -4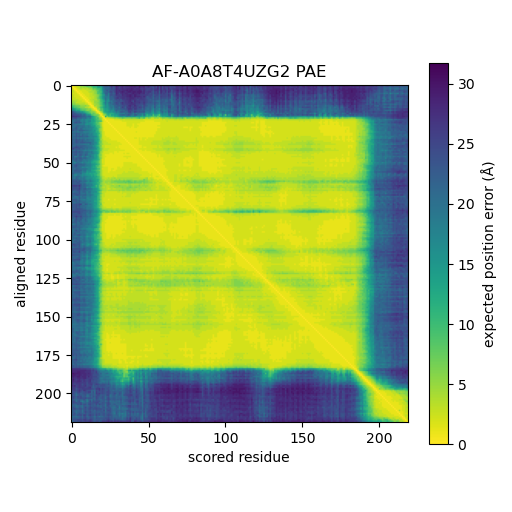.858 1.00 96.25 98 ASP A C 1
ATOM 816 O O . ASP A 1 98 ? 3.251 -4.430 -5.888 1.00 96.25 98 ASP A O 1
ATOM 820 N N . SER A 1 99 ? 1.512 -5.340 -4.825 1.00 96.81 99 SER A N 1
ATOM 821 C CA . SER A 1 99 ? 1.106 -6.135 -5.987 1.00 96.81 99 SER A CA 1
ATOM 822 C C . SER A 1 99 ? 0.772 -5.274 -7.212 1.00 96.81 99 SER A C 1
ATOM 824 O O . SER A 1 99 ? 0.846 -5.773 -8.334 1.00 96.81 99 SER A O 1
ATOM 826 N N . PHE A 1 100 ? 0.403 -3.998 -7.036 1.00 97.12 100 PHE A N 1
ATOM 827 C CA . PHE A 1 100 ? 0.097 -3.073 -8.138 1.00 97.12 100 PHE A CA 1
ATOM 828 C C . PHE A 1 100 ? 1.318 -2.363 -8.709 1.00 97.12 100 PHE A C 1
ATOM 830 O O . PHE A 1 100 ? 1.206 -1.768 -9.782 1.00 97.12 100 PHE A O 1
ATOM 837 N N . VAL A 1 101 ? 2.459 -2.435 -8.032 1.00 95.56 101 VAL A N 1
ATOM 838 C CA . VAL A 1 101 ? 3.677 -1.719 -8.399 1.00 95.56 101 VAL A CA 1
ATOM 839 C C . VAL A 1 101 ? 4.332 -2.419 -9.580 1.00 95.56 101 VAL A C 1
ATOM 841 O O . VAL A 1 101 ? 4.659 -3.606 -9.522 1.00 95.56 101 VAL A O 1
ATOM 844 N N . ALA A 1 102 ? 4.518 -1.699 -10.685 1.00 96.69 102 ALA A N 1
ATOM 845 C CA . ALA A 1 102 ? 5.052 -2.274 -11.918 1.00 96.69 102 ALA A CA 1
ATOM 846 C C . ALA A 1 102 ? 6.350 -3.098 -11.746 1.00 96.69 102 ALA A C 1
ATOM 848 O O . ALA A 1 102 ? 6.366 -4.232 -12.238 1.00 96.69 102 ALA A O 1
ATOM 849 N N . PRO A 1 103 ? 7.417 -2.601 -11.077 1.00 95.38 103 PRO A N 1
ATOM 850 C CA . PRO A 1 103 ? 8.649 -3.374 -10.920 1.00 95.38 103 PRO A CA 1
ATOM 851 C C . PRO A 1 103 ? 8.475 -4.662 -10.098 1.00 95.38 103 PRO A C 1
ATOM 853 O O . PRO A 1 103 ? 9.108 -5.658 -10.427 1.00 95.38 103 PRO A O 1
ATOM 856 N N . HIS A 1 104 ? 7.530 -4.723 -9.149 1.00 95.00 104 HIS A N 1
ATOM 857 C CA . HIS A 1 104 ? 7.225 -5.959 -8.403 1.00 95.00 104 HIS A CA 1
ATOM 858 C C . HIS A 1 104 ? 6.572 -7.053 -9.264 1.00 95.00 104 HIS A C 1
ATOM 860 O O . HIS A 1 104 ? 6.393 -8.179 -8.802 1.00 95.00 104 HIS A O 1
ATOM 866 N N . ASN A 1 105 ? 6.207 -6.751 -10.514 1.00 94.31 105 ASN A N 1
ATOM 867 C CA . ASN A 1 105 ? 5.537 -7.671 -11.436 1.00 94.31 105 ASN A CA 1
ATOM 868 C C . ASN A 1 105 ? 6.404 -8.080 -12.638 1.00 94.31 105 ASN A C 1
ATOM 870 O O . ASN A 1 105 ? 5.891 -8.654 -13.604 1.00 94.31 105 ASN A O 1
ATOM 874 N N . ILE A 1 106 ? 7.700 -7.779 -12.609 1.00 93.88 106 ILE A N 1
ATOM 875 C CA . ILE A 1 106 ? 8.661 -8.214 -13.624 1.00 93.88 106 ILE A CA 1
ATOM 876 C C . ILE A 1 106 ? 9.827 -8.963 -12.972 1.00 93.88 106 ILE A C 1
ATOM 878 O O . ILE A 1 106 ? 9.862 -9.145 -11.762 1.00 93.88 106 ILE A O 1
ATOM 882 N N . ALA A 1 107 ? 10.754 -9.454 -13.792 1.00 91.38 107 ALA A N 1
ATOM 883 C CA . ALA A 1 107 ? 11.990 -10.064 -13.323 1.00 91.38 107 ALA A CA 1
ATOM 884 C C . ALA A 1 107 ? 13.190 -9.320 -13.911 1.00 91.38 107 ALA A C 1
ATOM 886 O O . ALA A 1 107 ? 13.181 -8.982 -15.099 1.00 91.38 107 ALA A O 1
ATOM 887 N N . GLY A 1 108 ? 14.237 -9.148 -13.105 1.00 89.31 108 GLY A N 1
ATOM 888 C CA . GLY A 1 108 ? 15.498 -8.555 -13.555 1.00 89.31 108 GLY A CA 1
ATOM 889 C C . GLY A 1 108 ? 15.415 -7.043 -13.749 1.00 89.31 108 GLY A C 1
ATOM 890 O O . GLY A 1 108 ? 16.120 -6.489 -14.591 1.00 89.31 108 GLY A O 1
ATOM 891 N N . GLU A 1 109 ? 14.525 -6.390 -13.010 1.00 93.19 109 GLU A N 1
ATOM 892 C CA . GLU A 1 109 ? 14.483 -4.949 -12.850 1.00 93.19 109 GLU A CA 1
ATOM 893 C C . GLU A 1 109 ? 15.828 -4.399 -12.364 1.00 93.19 109 GLU A C 1
ATOM 895 O O . GLU A 1 109 ? 16.552 -5.026 -11.588 1.00 93.19 109 GLU A O 1
ATOM 900 N N . ASP A 1 110 ? 16.172 -3.206 -12.843 1.00 94.94 110 ASP A N 1
ATOM 901 C CA . ASP A 1 110 ? 17.304 -2.466 -12.306 1.00 94.94 110 ASP A CA 1
ATOM 902 C C . ASP A 1 110 ? 16.904 -1.821 -10.976 1.00 94.94 110 ASP A C 1
ATOM 904 O O . ASP A 1 110 ? 15.880 -1.141 -10.885 1.00 94.94 110 ASP A O 1
ATOM 908 N N . TYR A 1 111 ? 17.735 -2.020 -9.956 1.00 90.75 111 TYR A N 1
ATOM 909 C CA . TYR A 1 111 ? 17.469 -1.563 -8.596 1.00 90.75 111 TYR A CA 1
ATOM 910 C C . TYR A 1 111 ? 17.372 -0.032 -8.483 1.00 90.75 111 TYR A C 1
ATOM 912 O O . TYR A 1 111 ? 16.524 0.487 -7.756 1.00 90.75 111 TYR A O 1
ATOM 920 N N . ASP A 1 112 ? 18.208 0.719 -9.208 1.00 93.94 112 ASP A N 1
ATOM 921 C CA . ASP A 1 112 ? 18.187 2.183 -9.138 1.00 93.94 112 ASP A CA 1
ATOM 922 C C . ASP A 1 112 ? 16.939 2.749 -9.814 1.00 93.94 112 ASP A C 1
ATOM 924 O O . ASP A 1 112 ? 16.361 3.743 -9.363 1.00 93.94 112 ASP A O 1
ATOM 928 N N . ASP A 1 113 ? 16.523 2.142 -10.920 1.00 96.56 113 ASP A N 1
ATOM 929 C CA . ASP A 1 113 ? 15.282 2.491 -11.589 1.00 96.56 113 ASP A CA 1
ATOM 930 C C . ASP A 1 113 ? 14.056 2.082 -10.772 1.00 96.56 113 ASP A C 1
ATOM 932 O O . ASP A 1 113 ? 13.105 2.864 -10.712 1.00 96.56 113 ASP A O 1
ATOM 936 N N . HIS A 1 114 ? 14.089 0.934 -10.090 1.00 95.00 114 HIS A N 1
ATOM 937 C CA . HIS A 1 114 ? 13.058 0.525 -9.133 1.00 95.00 114 HIS A CA 1
ATOM 938 C C . HIS A 1 114 ? 12.901 1.609 -8.064 1.00 95.00 114 HIS A C 1
ATOM 940 O O . HIS A 1 114 ? 11.832 2.200 -7.915 1.00 95.00 114 HIS A O 1
ATOM 946 N N . ALA A 1 115 ? 13.997 1.987 -7.410 1.00 91.81 115 ALA A N 1
ATOM 947 C CA . ALA A 1 115 ? 13.984 3.007 -6.369 1.00 91.81 115 ALA A CA 1
ATOM 948 C C . ALA A 1 115 ? 13.477 4.379 -6.849 1.00 91.81 115 ALA A C 1
ATOM 950 O O . ALA A 1 115 ? 12.785 5.100 -6.122 1.00 91.81 115 ALA A O 1
ATOM 951 N N . LYS A 1 116 ? 13.812 4.773 -8.084 1.00 95.25 116 LYS A N 1
ATOM 952 C CA . LYS A 1 116 ? 13.309 6.018 -8.687 1.00 95.25 116 LYS A CA 1
ATOM 953 C C . LYS A 1 116 ? 11.817 5.942 -8.991 1.00 95.25 116 LYS A C 1
ATOM 955 O O . LYS A 1 116 ? 11.141 6.951 -8.811 1.00 95.25 116 LYS A O 1
ATOM 960 N N . TYR A 1 117 ? 11.322 4.795 -9.455 1.00 96.12 117 TYR A N 1
ATOM 961 C CA . TYR A 1 117 ? 9.906 4.565 -9.750 1.00 96.12 117 TYR A CA 1
ATOM 962 C C . TYR A 1 117 ? 9.053 4.832 -8.516 1.00 96.12 117 TYR A C 1
ATOM 964 O O . TYR A 1 117 ? 8.164 5.681 -8.512 1.00 96.12 117 TYR A O 1
ATOM 972 N N . GLU A 1 118 ? 9.403 4.159 -7.432 1.00 94.19 118 GLU A N 1
ATOM 973 C CA . GLU A 1 118 ? 8.675 4.204 -6.173 1.00 94.19 118 GLU A CA 1
ATOM 974 C C . GLU A 1 118 ? 8.858 5.548 -5.457 1.00 94.19 118 GLU A C 1
ATOM 976 O O . GLU A 1 118 ? 7.930 6.105 -4.865 1.00 94.19 118 GLU A O 1
ATOM 981 N N . GLY A 1 119 ? 10.040 6.154 -5.597 1.00 93.00 119 GLY A N 1
ATOM 982 C CA . GLY A 1 119 ? 10.328 7.483 -5.073 1.00 93.00 119 GLY A CA 1
ATOM 983 C C . GLY A 1 119 ? 9.425 8.593 -5.626 1.00 93.00 119 GLY A C 1
ATOM 984 O O . GLY A 1 119 ? 9.234 9.600 -4.937 1.00 93.00 119 GLY A O 1
ATOM 985 N N . GLN A 1 120 ? 8.835 8.429 -6.818 1.00 94.62 120 GLN A N 1
ATOM 986 C CA . GLN A 1 120 ? 7.956 9.442 -7.422 1.00 94.62 120 GLN A CA 1
ATOM 987 C C . GLN A 1 120 ? 6.642 9.643 -6.663 1.00 94.62 120 GLN A C 1
ATOM 989 O O . GLN A 1 120 ? 6.077 10.735 -6.721 1.00 94.62 120 GLN A O 1
ATOM 994 N N . VAL A 1 121 ? 6.185 8.633 -5.920 1.00 93.94 121 VAL A N 1
ATOM 995 C CA . VAL A 1 121 ? 4.916 8.664 -5.176 1.00 93.94 121 VAL A CA 1
ATOM 996 C C . VAL A 1 121 ? 5.100 8.764 -3.664 1.00 93.94 121 VAL A C 1
ATOM 998 O O . VAL A 1 121 ? 4.127 8.687 -2.918 1.00 93.94 121 VAL A O 1
ATOM 1001 N N . LYS A 1 122 ? 6.325 9.029 -3.187 1.00 88.50 122 LYS A N 1
ATOM 1002 C CA . LYS A 1 122 ? 6.636 9.167 -1.751 1.00 88.50 122 LYS A CA 1
ATOM 1003 C C . LYS A 1 122 ? 5.684 10.105 -0.999 1.00 88.50 122 LYS A C 1
ATOM 1005 O O . LYS A 1 122 ? 5.348 9.854 0.152 1.00 88.50 122 LYS A O 1
ATOM 1010 N N . TYR A 1 123 ? 5.322 11.223 -1.625 1.00 85.94 123 TYR A N 1
ATOM 1011 C CA . TYR A 1 123 ? 4.461 12.258 -1.040 1.00 85.94 123 TYR A CA 1
ATOM 1012 C C . TYR A 1 123 ? 3.104 12.353 -1.737 1.00 85.94 123 TYR A C 1
ATOM 1014 O O . TYR A 1 123 ? 2.365 13.310 -1.517 1.00 85.94 123 TYR A O 1
ATOM 1022 N N . TYR A 1 124 ? 2.797 11.393 -2.608 1.00 90.44 124 TYR A N 1
ATOM 1023 C CA . TYR A 1 124 ? 1.500 11.333 -3.248 1.00 90.44 124 TYR A CA 1
ATOM 1024 C C . TYR A 1 124 ? 0.466 10.872 -2.220 1.00 90.44 124 TYR A C 1
ATOM 1026 O O . TYR A 1 124 ? 0.698 9.917 -1.475 1.00 90.44 124 TYR A O 1
ATOM 1034 N N . TYR A 1 125 ? -0.649 11.590 -2.155 1.00 92.88 125 TYR A N 1
ATOM 1035 C CA . TYR A 1 125 ? -1.784 11.250 -1.311 1.00 92.88 125 TYR A CA 1
ATOM 1036 C C . TYR A 1 125 ? -2.927 10.825 -2.234 1.00 92.88 125 TYR A C 1
ATOM 1038 O O . TYR A 1 125 ? -3.235 11.599 -3.148 1.00 92.88 125 TYR A O 1
ATOM 1046 N N . PRO A 1 126 ? -3.526 9.636 -2.040 1.00 94.00 126 PRO A N 1
ATOM 1047 C CA . PRO A 1 126 ? -4.549 9.141 -2.948 1.00 94.00 126 PRO A CA 1
ATOM 1048 C C . PRO A 1 126 ? -5.732 10.100 -3.110 1.00 94.00 126 PRO A C 1
ATOM 1050 O O . PRO A 1 126 ? -6.068 10.897 -2.230 1.00 94.00 126 PRO A O 1
ATOM 1053 N N . ASN A 1 127 ? -6.396 9.998 -4.252 1.00 91.06 127 ASN A N 1
ATOM 1054 C CA . ASN A 1 127 ? -7.547 10.795 -4.630 1.00 91.06 127 ASN A CA 1
ATOM 1055 C C . ASN A 1 127 ? -8.562 9.965 -5.428 1.00 91.06 127 ASN A C 1
ATOM 1057 O O . ASN A 1 127 ? -8.997 10.344 -6.518 1.00 91.06 127 ASN A O 1
ATOM 1061 N N . SER A 1 128 ? -8.946 8.823 -4.869 1.00 88.69 128 SER A N 1
ATOM 1062 C CA . SER A 1 128 ? -9.998 7.957 -5.394 1.00 88.69 128 SER A CA 1
ATOM 1063 C C . SER A 1 128 ? -11.268 8.071 -4.564 1.00 88.69 128 SER A C 1
ATOM 1065 O O . SER A 1 128 ? -11.224 8.207 -3.345 1.00 88.69 128 SER A O 1
ATOM 1067 N N . ASP A 1 129 ? -12.421 7.967 -5.223 1.00 90.25 129 ASP A N 1
ATOM 1068 C CA . ASP A 1 129 ? -13.698 7.919 -4.515 1.00 90.25 129 ASP A CA 1
ATOM 1069 C C . ASP A 1 129 ? -13.748 6.685 -3.611 1.00 90.25 129 ASP A C 1
ATOM 1071 O O . ASP A 1 129 ? -13.482 5.564 -4.066 1.00 90.25 129 ASP A O 1
ATOM 1075 N N . CYS A 1 130 ? -14.141 6.882 -2.354 1.00 90.31 130 CYS A N 1
ATOM 1076 C CA . CYS A 1 130 ? -14.469 5.771 -1.476 1.00 90.31 130 CYS A CA 1
ATOM 1077 C C . CYS A 1 130 ? -15.766 5.128 -1.960 1.00 90.31 130 CYS A C 1
ATOM 1079 O O . CYS A 1 130 ? -16.836 5.738 -1.914 1.00 90.31 130 CYS A O 1
ATOM 1081 N N . LYS A 1 131 ? -15.667 3.876 -2.398 1.00 92.31 131 LYS A N 1
ATOM 1082 C CA . LYS A 1 131 ? -16.799 2.973 -2.614 1.00 92.31 131 LYS A CA 1
ATOM 1083 C C . LYS A 1 131 ? -16.303 1.536 -2.650 1.00 92.31 131 LYS A C 1
ATOM 1085 O O . LYS A 1 131 ? -15.113 1.294 -2.837 1.00 92.31 131 LYS A O 1
ATOM 1090 N N . ASP A 1 132 ? -17.230 0.598 -2.532 1.00 93.25 132 ASP A N 1
ATOM 1091 C CA . ASP A 1 132 ? -16.963 -0.782 -2.911 1.00 93.25 132 ASP A CA 1
ATOM 1092 C C . ASP A 1 132 ? -16.901 -0.872 -4.447 1.00 93.25 132 ASP A C 1
ATOM 1094 O O . ASP A 1 132 ? -17.854 -0.516 -5.145 1.00 93.25 132 ASP A O 1
ATOM 1098 N N . TYR A 1 133 ? -15.749 -1.286 -4.978 1.00 94.50 133 TYR A N 1
ATOM 1099 C CA . TYR A 1 133 ? -15.532 -1.488 -6.413 1.00 94.50 133 TYR A CA 1
ATOM 1100 C C . TYR A 1 133 ? -15.835 -2.933 -6.843 1.00 94.50 133 TYR A C 1
ATOM 1102 O O . TYR A 1 133 ? -15.666 -3.263 -8.017 1.00 94.50 133 TYR A O 1
ATOM 1110 N N . GLY A 1 134 ? -16.292 -3.782 -5.917 1.00 95.75 134 GLY A N 1
ATOM 1111 C CA . GLY A 1 134 ? -16.632 -5.181 -6.154 1.00 95.75 134 GLY A CA 1
ATOM 1112 C C . GLY A 1 134 ? -15.418 -6.101 -6.256 1.00 95.75 134 GLY A C 1
ATOM 1113 O O . GLY A 1 134 ? -15.557 -7.226 -6.736 1.00 95.75 134 GLY A O 1
ATOM 1114 N N . TYR A 1 135 ? -14.231 -5.641 -5.846 1.00 97.25 135 TYR A N 1
ATOM 1115 C CA . TYR A 1 135 ? -13.044 -6.489 -5.827 1.00 97.25 135 TYR A CA 1
ATOM 1116 C C . TYR A 1 135 ? -13.077 -7.440 -4.640 1.00 97.25 135 TYR A C 1
ATOM 1118 O O . TYR A 1 135 ? -13.347 -7.039 -3.507 1.00 97.25 135 TYR A O 1
ATOM 1126 N N . ARG A 1 136 ? -12.717 -8.692 -4.900 1.00 97.31 136 ARG A N 1
ATOM 1127 C CA . ARG A 1 136 ? -12.421 -9.682 -3.868 1.00 97.31 136 ARG A CA 1
ATOM 1128 C C . ARG A 1 136 ? -10.926 -9.961 -3.855 1.00 97.31 136 ARG A C 1
ATOM 1130 O O . ARG A 1 136 ? -10.224 -9.652 -4.817 1.00 97.31 136 ARG A O 1
ATOM 1137 N N . LEU A 1 137 ? -10.416 -10.535 -2.771 1.00 96.62 137 LEU A N 1
ATOM 1138 C CA . LEU A 1 137 ? -8.974 -10.707 -2.602 1.00 96.62 137 LEU A CA 1
ATOM 1139 C C . LEU A 1 137 ? -8.364 -11.583 -3.715 1.00 96.62 137 LEU A C 1
ATOM 1141 O O . LEU A 1 137 ? -7.295 -11.271 -4.232 1.00 96.62 137 LEU A O 1
ATOM 1145 N N . GLU A 1 138 ? -9.089 -12.599 -4.187 1.00 96.00 138 GLU A N 1
ATOM 1146 C CA . GLU A 1 138 ? -8.708 -13.449 -5.324 1.00 96.00 138 GLU A CA 1
ATOM 1147 C C . GLU A 1 138 ? -8.553 -12.696 -6.661 1.00 96.00 138 GLU A C 1
ATOM 1149 O O . GLU A 1 138 ? -7.923 -13.197 -7.603 1.00 96.00 138 GLU A O 1
ATOM 1154 N N . ASP A 1 139 ? -9.106 -11.485 -6.761 1.00 97.12 139 ASP A N 1
ATOM 1155 C CA . ASP A 1 139 ? -8.988 -10.628 -7.937 1.00 97.12 139 ASP A CA 1
ATOM 1156 C C . ASP A 1 139 ? -7.653 -9.866 -7.968 1.00 97.12 139 ASP A C 1
ATOM 1158 O O . ASP A 1 139 ? -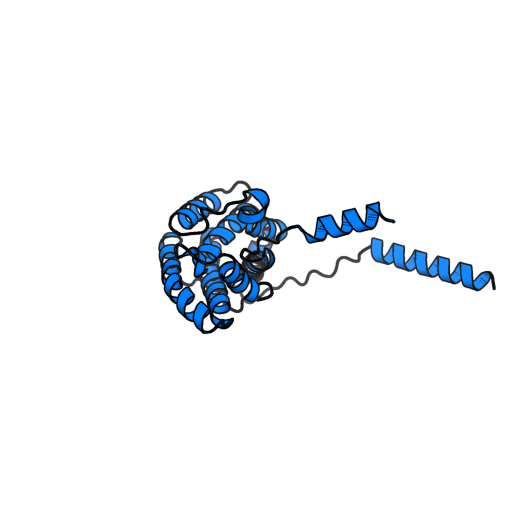7.332 -9.271 -8.999 1.00 97.12 139 ASP A O 1
ATOM 1162 N N . LEU A 1 140 ? -6.824 -9.945 -6.913 1.00 96.69 140 LEU A N 1
ATOM 1163 C CA . LEU A 1 140 ? -5.533 -9.243 -6.805 1.00 96.69 140 LEU A CA 1
ATOM 1164 C C . LEU A 1 140 ? -4.590 -9.561 -7.970 1.00 96.69 140 LEU A C 1
ATOM 1166 O O . LEU A 1 140 ? -3.788 -8.725 -8.376 1.00 96.69 140 LEU A O 1
ATOM 1170 N N . LYS A 1 141 ? -4.754 -10.725 -8.609 1.00 95.75 141 LYS A N 1
ATOM 1171 C CA . LYS A 1 141 ? -4.058 -11.094 -9.852 1.00 95.75 141 LYS A CA 1
ATOM 1172 C C . LYS A 1 141 ? -4.185 -10.057 -10.975 1.00 95.75 141 LYS A C 1
ATOM 1174 O O . LYS A 1 141 ? -3.340 -10.037 -11.870 1.00 95.75 141 LYS A O 1
ATOM 1179 N N . ILE A 1 142 ? -5.212 -9.200 -10.956 1.00 95.06 142 ILE A N 1
ATOM 1180 C CA . ILE A 1 142 ? -5.358 -8.090 -11.905 1.00 95.06 142 ILE A CA 1
ATOM 1181 C C . ILE A 1 142 ? -4.159 -7.136 -11.862 1.00 95.06 142 ILE A C 1
ATOM 1183 O O . ILE A 1 142 ? -3.792 -6.596 -12.906 1.00 95.06 142 ILE A O 1
ATOM 1187 N N . ALA A 1 143 ? -3.526 -7.000 -10.696 1.00 94.81 143 ALA A N 1
ATOM 1188 C CA . ALA A 1 143 ? -2.397 -6.119 -10.447 1.00 94.81 143 ALA A CA 1
ATOM 1189 C C . ALA A 1 143 ? -1.158 -6.507 -11.280 1.00 94.81 143 ALA A C 1
ATOM 1191 O O . ALA A 1 143 ? -0.464 -5.636 -11.797 1.00 94.81 143 ALA A O 1
ATOM 1192 N N . SER A 1 144 ? -0.977 -7.800 -11.589 1.00 93.69 144 SER A N 1
ATOM 1193 C CA . SER A 1 144 ? 0.106 -8.291 -12.467 1.00 93.69 144 SER A CA 1
ATOM 1194 C C . SER A 1 144 ? 0.115 -7.680 -13.875 1.00 93.69 144 SER A C 1
ATOM 1196 O O . SER A 1 144 ? 1.152 -7.635 -14.547 1.00 93.69 144 SER A O 1
ATOM 1198 N N . LYS A 1 145 ? -1.027 -7.143 -14.333 1.00 95.00 145 LYS A N 1
ATOM 1199 C CA . LYS A 1 145 ? -1.130 -6.428 -15.613 1.00 95.00 145 LYS A CA 1
ATOM 1200 C C . LYS A 1 145 ? -0.309 -5.136 -15.632 1.00 95.00 145 LYS A C 1
ATOM 1202 O O . LYS A 1 145 ? -0.053 -4.633 -16.727 1.00 95.00 145 LYS A O 1
ATOM 1207 N N . ASN A 1 146 ? 0.103 -4.620 -14.473 1.00 95.19 146 ASN A N 1
ATOM 1208 C CA . ASN A 1 146 ? 0.926 -3.419 -14.348 1.00 95.19 146 ASN A CA 1
ATOM 1209 C C . ASN A 1 146 ? 2.397 -3.655 -14.713 1.00 95.19 146 ASN A C 1
ATOM 1211 O O . ASN A 1 146 ? 3.098 -2.700 -15.023 1.00 95.19 146 ASN A O 1
ATOM 1215 N N . SER A 1 147 ? 2.840 -4.908 -14.865 1.00 94.69 147 SER A N 1
ATOM 1216 C CA . SER A 1 147 ? 4.146 -5.244 -15.465 1.00 94.69 147 SER A CA 1
ATOM 1217 C C . SER A 1 147 ? 4.424 -4.505 -16.787 1.00 94.69 147 SER A C 1
ATOM 1219 O O . SER A 1 147 ? 5.539 -4.047 -17.042 1.00 94.69 147 SER A O 1
ATOM 1221 N N . LYS A 1 148 ? 3.399 -4.297 -17.627 1.00 94.56 148 LYS A N 1
ATOM 1222 C CA . LYS A 1 148 ? 3.519 -3.546 -18.893 1.00 94.56 148 LYS A CA 1
ATOM 1223 C C . LYS A 1 148 ? 3.879 -2.066 -18.696 1.00 94.56 148 LYS A C 1
ATOM 1225 O O . LYS A 1 148 ? 4.454 -1.451 -19.596 1.00 94.56 148 LYS A O 1
ATOM 1230 N N . ASN A 1 149 ? 3.528 -1.495 -17.543 1.00 96.38 149 ASN A N 1
ATOM 1231 C CA . ASN A 1 149 ? 3.768 -0.095 -17.216 1.00 96.38 149 ASN A CA 1
ATOM 1232 C C . ASN A 1 149 ? 5.252 0.159 -16.935 1.00 96.38 149 ASN A C 1
ATOM 1234 O O . ASN A 1 149 ? 5.715 1.277 -17.148 1.00 96.38 149 ASN A O 1
ATOM 1238 N N . TRP A 1 150 ? 6.016 -0.875 -16.563 1.00 97.25 150 TRP A N 1
ATOM 1239 C CA . TRP A 1 150 ? 7.449 -0.759 -16.310 1.00 97.25 150 TRP A CA 1
ATOM 1240 C C . TRP A 1 150 ? 8.204 -0.217 -17.525 1.00 97.25 150 TRP A C 1
ATOM 1242 O O . TRP A 1 150 ? 8.853 0.823 -17.455 1.00 97.25 150 TRP A O 1
ATOM 1252 N N . ASN A 1 151 ? 8.033 -0.849 -18.689 1.00 95.94 151 ASN A N 1
ATOM 1253 C CA . ASN A 1 151 ? 8.689 -0.417 -19.927 1.00 95.94 151 ASN A CA 1
ATOM 1254 C C . ASN A 1 151 ? 8.215 0.964 -20.404 1.00 95.94 151 ASN A C 1
ATOM 1256 O O . ASN A 1 151 ? 8.987 1.714 -21.006 1.00 95.94 151 ASN A O 1
ATOM 1260 N N . LEU A 1 152 ? 6.946 1.304 -20.160 1.00 96.12 152 LEU A N 1
ATOM 1261 C CA . LEU A 1 152 ? 6.418 2.638 -20.441 1.00 96.12 152 LEU A CA 1
ATOM 1262 C C . LEU A 1 152 ? 7.103 3.685 -19.556 1.00 96.12 152 LEU A C 1
ATOM 1264 O O . LEU A 1 152 ? 7.540 4.731 -20.046 1.00 96.12 152 LEU A O 1
ATOM 1268 N N . TRP A 1 153 ? 7.225 3.396 -18.264 1.00 98.12 153 TRP A N 1
ATOM 1269 C CA . TRP A 1 153 ? 7.878 4.279 -17.318 1.00 98.12 153 TRP A CA 1
ATOM 1270 C C . TRP A 1 153 ? 9.378 4.394 -17.582 1.00 98.12 153 TRP A C 1
ATOM 1272 O O . TRP A 1 153 ? 9.887 5.506 -17.601 1.00 98.12 153 TRP A O 1
ATOM 1282 N N . LEU A 1 154 ? 10.091 3.309 -17.896 1.00 97.31 154 LEU A N 1
ATOM 1283 C CA . LEU A 1 154 ? 11.520 3.369 -18.227 1.00 97.31 154 LEU A CA 1
ATOM 1284 C C . LEU A 1 154 ? 11.821 4.366 -19.355 1.00 97.31 154 LEU A C 1
ATOM 1286 O O . LEU A 1 154 ? 12.818 5.082 -19.295 1.00 97.31 154 LEU A O 1
ATOM 1290 N N . LYS A 1 155 ? 10.936 4.455 -20.355 1.00 97.50 155 LYS A N 1
ATOM 1291 C CA . LYS A 1 155 ? 11.079 5.374 -21.497 1.00 97.50 155 LYS A CA 1
ATOM 1292 C C . LYS A 1 155 ? 10.721 6.821 -21.172 1.00 97.50 155 LYS A C 1
ATOM 1294 O O . LYS A 1 155 ? 11.272 7.732 -21.778 1.00 97.50 155 LYS A O 1
ATOM 1299 N N . THR A 1 156 ? 9.754 7.033 -20.284 1.00 97.44 156 THR A N 1
ATOM 1300 C CA . THR A 1 156 ? 9.120 8.351 -20.092 1.00 97.44 156 THR A CA 1
ATOM 1301 C C . THR A 1 156 ? 9.450 9.000 -18.756 1.00 97.44 156 THR A C 1
ATOM 1303 O O . THR A 1 156 ? 9.310 10.211 -18.613 1.00 97.44 156 THR A O 1
ATOM 1306 N N . LYS A 1 157 ? 9.827 8.188 -17.765 1.00 96.75 157 LYS A N 1
ATOM 1307 C CA . LYS A 1 157 ? 9.938 8.511 -16.337 1.00 96.75 157 LYS A CA 1
ATOM 1308 C C . LYS A 1 157 ? 8.717 9.290 -15.823 1.00 96.75 157 LYS A C 1
ATOM 1310 O O . LYS A 1 157 ? 8.821 10.121 -14.922 1.00 96.75 157 LYS A O 1
ATOM 1315 N N . ASN A 1 158 ? 7.549 9.046 -16.422 1.00 97.19 158 ASN A N 1
ATOM 1316 C CA . ASN A 1 158 ? 6.334 9.803 -16.164 1.00 97.19 158 ASN A CA 1
ATOM 1317 C C . ASN A 1 158 ? 5.712 9.381 -14.826 1.00 97.19 158 ASN A C 1
ATOM 1319 O O . ASN A 1 158 ? 5.219 8.262 -14.697 1.00 97.19 158 ASN A O 1
ATOM 1323 N N . LYS A 1 159 ? 5.672 10.312 -13.867 1.00 96.44 159 LYS A N 1
ATOM 1324 C CA . LYS A 1 159 ? 5.128 10.089 -12.518 1.00 96.44 159 LYS A CA 1
ATOM 1325 C C . LYS A 1 159 ? 3.648 9.699 -12.480 1.00 96.44 159 LYS A C 1
ATOM 1327 O O . LYS A 1 159 ? 3.233 9.035 -11.542 1.00 96.44 159 LYS A O 1
ATOM 1332 N N . SER A 1 160 ? 2.867 10.036 -13.509 1.00 97.38 160 SER A N 1
ATOM 1333 C CA . SER A 1 160 ? 1.455 9.622 -13.575 1.00 97.38 160 SER A CA 1
ATOM 1334 C C . SER A 1 160 ? 1.276 8.102 -13.653 1.00 97.38 160 SER A C 1
ATOM 1336 O O . SER A 1 160 ? 0.193 7.604 -13.358 1.00 97.38 160 SER A O 1
ATOM 1338 N N . VAL A 1 161 ? 2.325 7.361 -14.035 1.00 97.81 161 VAL A N 1
ATOM 1339 C CA . VAL A 1 161 ? 2.307 5.896 -14.065 1.00 97.81 161 VAL A CA 1
ATOM 1340 C C . VAL A 1 161 ? 2.240 5.322 -12.639 1.00 97.81 161 VAL A C 1
ATOM 1342 O O . VAL A 1 161 ? 1.206 4.737 -12.323 1.00 97.81 161 VAL A O 1
ATOM 1345 N N . PRO A 1 162 ? 3.230 5.538 -11.745 1.00 97.00 162 PRO A N 1
ATOM 1346 C CA . PRO A 1 162 ? 3.124 5.072 -10.362 1.00 97.00 162 PRO A CA 1
ATOM 1347 C C . PRO A 1 162 ? 1.971 5.730 -9.586 1.00 97.00 162 PRO A C 1
ATOM 1349 O O . PRO A 1 162 ? 1.351 5.065 -8.762 1.00 97.00 162 PRO A O 1
ATOM 1352 N N . GLU A 1 163 ? 1.614 6.994 -9.860 1.00 97.19 163 GLU A N 1
ATOM 1353 C CA . GLU A 1 163 ? 0.444 7.641 -9.227 1.00 97.19 163 GLU A CA 1
ATOM 1354 C C . GLU A 1 163 ? -0.853 6.865 -9.530 1.00 97.19 163 GLU A C 1
ATOM 1356 O O . GLU A 1 163 ? -1.654 6.607 -8.635 1.00 97.19 163 GLU A O 1
ATOM 1361 N N . LYS A 1 164 ? -1.044 6.409 -10.776 1.00 97.56 164 LYS A N 1
ATOM 1362 C CA . LYS A 1 164 ? -2.204 5.590 -11.158 1.00 97.56 164 LYS A CA 1
ATOM 1363 C C . LYS A 1 164 ? -2.229 4.239 -10.443 1.00 97.56 164 LYS A C 1
ATOM 1365 O O . LYS A 1 164 ? -3.309 3.751 -10.124 1.00 97.56 164 LYS A O 1
ATOM 1370 N N . GLU A 1 165 ? -1.071 3.641 -10.188 1.00 97.31 165 GLU A N 1
ATOM 1371 C CA . GLU A 1 165 ? -0.969 2.362 -9.474 1.00 97.31 165 GLU A CA 1
ATOM 1372 C C . GLU A 1 165 ? -1.292 2.512 -7.984 1.00 97.31 165 GLU A C 1
ATOM 1374 O O . GLU A 1 165 ? -1.961 1.643 -7.426 1.00 97.31 165 GLU A O 1
ATOM 1379 N N . VAL A 1 166 ? -0.926 3.647 -7.369 1.00 97.38 166 VAL A N 1
ATOM 1380 C CA . VAL A 1 166 ? -1.401 4.039 -6.028 1.00 97.38 166 VAL A CA 1
ATOM 1381 C C . VAL A 1 166 ? -2.926 4.186 -6.000 1.00 97.38 166 VAL A C 1
ATOM 1383 O O . VAL A 1 166 ? -3.575 3.758 -5.044 1.00 97.38 166 VAL A O 1
ATOM 1386 N N . GLU A 1 167 ? -3.533 4.753 -7.044 1.00 97.56 167 GLU A N 1
ATOM 1387 C CA . GLU A 1 167 ? -4.995 4.860 -7.124 1.00 97.56 167 GLU A CA 1
ATOM 1388 C C . GLU A 1 167 ? -5.686 3.503 -7.313 1.00 97.56 167 GLU A C 1
ATOM 1390 O O . GLU A 1 167 ? -6.727 3.250 -6.711 1.00 97.56 167 GLU A O 1
ATOM 1395 N N . GLU A 1 168 ? -5.143 2.619 -8.150 1.00 97.56 168 GLU A N 1
ATOM 1396 C CA . GLU A 1 168 ? -5.708 1.286 -8.410 1.00 97.56 168 GLU A CA 1
ATOM 1397 C C . GLU A 1 168 ? -5.627 0.384 -7.171 1.00 97.56 168 GLU A C 1
ATOM 1399 O O . GLU A 1 168 ? -6.666 -0.039 -6.663 1.00 97.56 168 GLU A O 1
ATOM 1404 N N . SER A 1 169 ? -4.413 0.188 -6.656 1.00 97.62 169 SER A N 1
ATOM 1405 C CA . SER A 1 169 ? -4.076 0.428 -5.257 1.00 97.62 169 SER A CA 1
ATOM 1406 C C . SER A 1 169 ? -5.201 0.548 -4.229 1.00 97.62 169 SER A C 1
ATOM 1408 O O . SER A 1 169 ? -5.795 -0.402 -3.708 1.00 97.62 169 SER A O 1
ATOM 1410 N N . THR A 1 170 ? -5.469 1.817 -3.955 1.00 97.75 170 THR A N 1
ATOM 1411 C CA . THR A 1 170 ? -6.429 2.325 -2.983 1.00 97.75 170 THR A CA 1
ATOM 1412 C C . THR A 1 170 ? -7.853 1.847 -3.277 1.00 97.75 170 THR A C 1
ATOM 1414 O O . THR A 1 170 ? -8.573 1.457 -2.360 1.00 97.75 170 THR A O 1
ATOM 1417 N N . LYS A 1 171 ? -8.268 1.794 -4.552 1.00 97.62 171 LYS A N 1
ATOM 1418 C CA . LYS A 1 171 ? -9.600 1.289 -4.944 1.00 97.62 171 LYS A CA 1
ATOM 1419 C C . LYS A 1 171 ? -9.786 -0.188 -4.614 1.00 97.62 171 LYS A C 1
ATOM 1421 O O . LYS A 1 171 ? -10.864 -0.595 -4.175 1.00 97.62 171 LYS A O 1
ATOM 1426 N N . PHE A 1 172 ? -8.745 -0.989 -4.830 1.00 98.31 172 PHE A N 1
ATOM 1427 C CA . PHE A 1 172 ? -8.759 -2.394 -4.452 1.00 98.31 172 PHE A CA 1
ATOM 1428 C C . PHE A 1 172 ? -8.900 -2.523 -2.936 1.00 98.31 172 PHE A C 1
ATOM 1430 O O . PHE A 1 172 ? -9.816 -3.190 -2.457 1.00 98.31 172 PHE A O 1
ATOM 1437 N N . LEU A 1 173 ? -8.072 -1.791 -2.185 1.00 98.12 173 LEU A N 1
ATOM 1438 C CA . LEU A 1 173 ? -8.111 -1.784 -0.724 1.00 98.12 173 LEU A CA 1
ATOM 1439 C C . LEU A 1 173 ? -9.452 -1.350 -0.143 1.00 98.12 173 LEU A C 1
ATOM 1441 O O . LEU A 1 173 ? -9.881 -1.951 0.839 1.00 98.12 173 LEU A O 1
ATOM 1445 N N . PHE A 1 174 ? -10.143 -0.380 -0.749 1.00 97.12 174 PHE A N 1
ATOM 1446 C CA . PHE A 1 174 ? -11.495 -0.029 -0.319 1.00 97.12 174 PHE A CA 1
ATOM 1447 C C . PHE A 1 174 ? -12.425 -1.238 -0.338 1.00 97.12 174 PHE A C 1
ATOM 1449 O O . PHE A 1 174 ? -13.045 -1.527 0.676 1.00 97.12 174 PHE A O 1
ATOM 1456 N N . SER A 1 175 ? -12.479 -1.988 -1.440 1.00 97.44 175 SER A N 1
ATOM 1457 C CA . SER A 1 175 ? -13.377 -3.152 -1.536 1.00 97.44 175 SER A CA 1
ATOM 1458 C C . SER A 1 175 ? -13.043 -4.201 -0.467 1.00 97.44 175 SER A C 1
ATOM 1460 O O . SER A 1 175 ? -13.931 -4.691 0.227 1.00 97.44 175 SER A O 1
ATOM 1462 N N . ILE A 1 176 ? -11.748 -4.475 -0.260 1.00 98.12 176 ILE A N 1
ATOM 1463 C CA . ILE A 1 176 ? -11.283 -5.460 0.726 1.00 98.12 176 ILE A CA 1
ATOM 1464 C C . ILE A 1 176 ? -11.602 -5.029 2.160 1.00 98.12 176 ILE A C 1
ATOM 1466 O O . ILE A 1 176 ? -12.146 -5.815 2.935 1.00 98.12 176 ILE A O 1
ATOM 1470 N N . ILE A 1 177 ? -11.281 -3.787 2.528 1.00 97.38 177 ILE A N 1
ATOM 1471 C CA . ILE A 1 177 ? -11.448 -3.295 3.901 1.00 97.38 177 ILE A CA 1
ATOM 1472 C C . ILE A 1 177 ? -12.928 -3.076 4.221 1.00 97.38 177 ILE A C 1
ATOM 1474 O O . ILE A 1 177 ? -13.371 -3.452 5.304 1.00 97.38 177 ILE A O 1
ATOM 1478 N N . LEU A 1 178 ? -13.715 -2.538 3.286 1.00 96.50 178 LEU A N 1
ATOM 1479 C CA . LEU A 1 178 ? -15.160 -2.385 3.468 1.00 96.50 178 LEU A CA 1
ATOM 1480 C C . LEU A 1 178 ? -15.837 -3.741 3.687 1.00 96.50 178 LEU A C 1
ATOM 1482 O O . LEU A 1 178 ? -16.636 -3.883 4.612 1.00 96.50 178 LEU A O 1
ATOM 1486 N N . ASN A 1 179 ? -15.460 -4.753 2.900 1.00 96.50 179 ASN A N 1
ATOM 1487 C CA . ASN A 1 179 ? -15.964 -6.111 3.069 1.00 96.50 179 ASN A CA 1
ATOM 1488 C C . ASN A 1 179 ? -15.532 -6.722 4.414 1.00 96.50 179 ASN A C 1
ATOM 1490 O O . ASN A 1 179 ? -16.384 -7.195 5.165 1.00 96.50 179 ASN A O 1
ATOM 1494 N N . LYS A 1 180 ? -14.239 -6.639 4.768 1.00 96.44 180 LYS A N 1
ATOM 1495 C CA . LYS A 1 180 ? -13.699 -7.164 6.038 1.00 96.44 180 LYS A CA 1
ATOM 1496 C C . LYS A 1 180 ? -14.380 -6.545 7.261 1.00 96.44 180 LYS A C 1
ATOM 1498 O O . LYS A 1 180 ? -14.590 -7.235 8.254 1.00 96.44 180 LYS A O 1
ATOM 1503 N N . LEU A 1 181 ? -14.721 -5.260 7.195 1.00 95.88 181 LEU A N 1
ATOM 1504 C CA . LEU A 1 181 ? -15.390 -4.533 8.277 1.00 95.88 181 LEU A CA 1
ATOM 1505 C C . LEU A 1 181 ? -16.922 -4.591 8.190 1.00 95.88 181 LEU A C 1
ATOM 1507 O O . LEU A 1 181 ? -17.590 -4.005 9.045 1.00 95.88 181 LEU A O 1
ATOM 1511 N N . ASN A 1 182 ? -17.472 -5.275 7.178 1.00 95.62 182 ASN A N 1
ATOM 1512 C CA . ASN A 1 182 ? -18.898 -5.337 6.866 1.00 95.62 182 ASN A CA 1
ATOM 1513 C C . ASN A 1 182 ? -19.554 -3.945 6.887 1.00 95.62 182 ASN A C 1
ATOM 1515 O O . ASN A 1 182 ? -20.469 -3.667 7.665 1.00 95.62 182 ASN A O 1
ATOM 1519 N N . THR A 1 183 ? -19.009 -3.032 6.085 1.00 94.12 183 THR A N 1
ATOM 1520 C CA . THR A 1 183 ? -19.379 -1.618 6.105 1.00 94.12 183 THR A CA 1
ATOM 1521 C C . THR A 1 183 ? -19.377 -0.999 4.708 1.00 94.12 183 THR A C 1
ATOM 1523 O O . THR A 1 183 ? -18.943 -1.618 3.740 1.00 94.12 183 THR A O 1
ATOM 1526 N N . THR A 1 184 ? -19.860 0.236 4.589 1.00 91.50 184 THR A N 1
ATOM 1527 C CA . THR A 1 184 ? -19.851 1.013 3.341 1.00 91.50 184 THR A CA 1
ATOM 1528 C C . THR A 1 184 ? -19.188 2.362 3.563 1.00 91.50 184 THR A C 1
ATOM 1530 O O . THR A 1 184 ? -19.113 2.851 4.686 1.00 91.50 184 THR A O 1
ATOM 1533 N N . CYS A 1 185 ? -18.742 3.000 2.486 1.00 84.31 185 CYS A N 1
ATOM 1534 C CA . CYS A 1 185 ? -18.264 4.374 2.566 1.00 84.31 185 CYS A CA 1
ATOM 1535 C C . CYS A 1 185 ? -19.386 5.334 2.970 1.00 84.31 185 CYS A C 1
ATOM 1537 O O . CYS A 1 185 ? -20.539 5.163 2.571 1.00 84.31 185 CYS A O 1
ATOM 1539 N N . ILE A 1 186 ? -19.014 6.376 3.706 1.00 72.62 186 ILE A N 1
ATOM 1540 C CA . ILE A 1 186 ? -19.818 7.587 3.897 1.00 72.62 186 ILE A CA 1
ATOM 1541 C C . ILE A 1 186 ? -18.991 8.776 3.397 1.00 72.62 186 ILE A C 1
ATOM 1543 O O . ILE A 1 186 ? -17.805 8.624 3.097 1.00 72.62 186 ILE A O 1
ATOM 1547 N N . GLU A 1 187 ? -19.591 9.963 3.286 1.00 65.12 187 GLU A N 1
ATOM 1548 C CA . GLU A 1 187 ? -18.825 11.180 2.998 1.00 65.12 187 GLU A CA 1
ATOM 1549 C C . GLU A 1 187 ? -17.648 11.348 3.975 1.00 65.12 187 GLU A C 1
ATOM 1551 O O . GLU A 1 187 ? -17.745 11.002 5.157 1.00 65.12 187 GLU A O 1
ATOM 1556 N N . LYS A 1 188 ? -16.528 11.881 3.457 1.00 60.81 188 LYS A N 1
ATOM 1557 C CA . LYS A 1 188 ? -15.265 12.088 4.181 1.00 60.81 188 LYS A CA 1
ATOM 1558 C C . LYS A 1 188 ? -15.511 12.724 5.544 1.00 60.81 188 LYS A C 1
ATOM 1560 O O . LYS A 1 188 ? -15.726 13.929 5.651 1.00 60.81 188 LYS A O 1
ATOM 1565 N N . THR A 1 189 ? -15.377 11.930 6.595 1.00 54.19 189 THR A N 1
ATOM 1566 C CA . THR A 1 189 ? -15.326 12.416 7.971 1.00 54.19 189 THR A CA 1
ATOM 1567 C C . THR A 1 189 ? -13.872 12.388 8.399 1.00 54.19 189 THR A C 1
ATOM 1569 O O . THR A 1 189 ? -13.413 11.483 9.090 1.00 54.19 189 THR A O 1
ATOM 1572 N N . LYS A 1 190 ? -13.105 13.390 7.951 1.00 56.41 190 LYS A N 1
ATOM 1573 C CA . LYS A 1 190 ? -11.807 13.642 8.572 1.00 56.41 190 LYS A CA 1
ATOM 1574 C C . LYS A 1 190 ? -12.097 14.116 9.989 1.00 56.41 190 LYS A C 1
ATOM 1576 O O . LYS A 1 190 ? -12.634 15.206 10.174 1.00 56.41 190 LYS A O 1
ATOM 1581 N N . ILE A 1 191 ? -11.755 13.302 10.980 1.00 55.19 191 ILE A N 1
ATOM 1582 C CA . ILE A 1 191 ? -11.677 13.786 12.352 1.00 55.19 191 ILE A CA 1
ATOM 1583 C C . ILE A 1 191 ? -10.534 14.801 12.353 1.00 55.19 191 ILE A C 1
ATOM 1585 O O . ILE A 1 191 ? -9.366 14.438 12.204 1.00 55.19 191 ILE A O 1
ATOM 1589 N N . GLU A 1 192 ? -10.858 16.088 12.449 1.00 50.91 192 GLU A N 1
ATOM 1590 C CA . GLU A 1 192 ? -9.856 17.063 12.851 1.00 50.91 192 GLU A CA 1
ATOM 1591 C C . GLU A 1 192 ? -9.461 16.708 14.280 1.00 50.91 192 GLU A C 1
ATOM 1593 O O . GLU A 1 192 ? -10.217 16.927 15.228 1.00 50.91 192 GLU A O 1
ATOM 1598 N N . GLU A 1 193 ? -8.282 16.109 14.443 1.00 46.19 193 GLU A N 1
ATOM 1599 C CA . GLU A 1 193 ? -7.649 16.068 15.750 1.00 46.19 193 GLU A CA 1
ATOM 1600 C C . GLU A 1 193 ? -7.484 17.519 16.203 1.00 46.19 193 GLU A C 1
ATOM 1602 O O . GLU A 1 193 ? -6.626 18.251 15.701 1.00 46.19 193 GLU A O 1
ATOM 1607 N N . ILE A 1 194 ? -8.330 17.956 17.141 1.00 43.91 194 ILE A N 1
ATOM 1608 C CA . ILE A 1 194 ? -8.110 19.210 17.855 1.00 43.91 194 ILE A CA 1
ATOM 1609 C C . ILE A 1 194 ? -6.704 19.077 18.441 1.00 43.91 194 ILE A C 1
ATOM 1611 O O . ILE A 1 194 ? -6.483 18.151 19.229 1.00 43.91 194 ILE A O 1
ATOM 1615 N N . PRO A 1 195 ? -5.740 19.932 18.052 1.00 42.84 195 PRO A N 1
ATOM 1616 C CA . PRO A 1 195 ? -4.359 19.763 18.458 1.00 42.84 195 PRO A CA 1
ATOM 1617 C C . PRO A 1 195 ? -4.319 19.719 19.978 1.00 42.84 195 PRO A C 1
ATOM 1619 O O . PRO A 1 195 ? -4.606 20.716 20.645 1.00 42.84 195 PRO A O 1
ATOM 1622 N N . TYR A 1 196 ? -3.996 18.545 20.527 1.00 44.78 196 TYR A N 1
ATOM 1623 C CA . TYR A 1 196 ? -3.891 18.365 21.963 1.00 44.78 196 TYR A CA 1
ATOM 1624 C C . TYR A 1 196 ? -2.895 19.400 22.469 1.00 44.78 196 TYR A C 1
ATOM 1626 O O . TYR A 1 196 ? -1.730 19.416 22.056 1.00 44.78 196 TYR A O 1
ATOM 1634 N N . PHE A 1 197 ? -3.383 20.317 23.303 1.00 49.44 197 PHE A N 1
ATOM 1635 C CA . PHE A 1 197 ? -2.623 21.450 23.796 1.00 49.44 197 PHE A CA 1
ATOM 1636 C C . PHE A 1 197 ? -1.344 20.928 24.457 1.00 49.44 197 PHE A C 1
ATOM 1638 O O . PHE A 1 197 ? -1.362 20.360 25.552 1.00 49.44 197 PHE A O 1
ATOM 1645 N N . ASN A 1 198 ? -0.221 21.030 23.741 1.00 57.00 198 ASN A N 1
ATOM 1646 C CA . ASN A 1 198 ? 1.003 20.342 24.117 1.00 57.00 198 ASN A CA 1
ATOM 1647 C C . ASN A 1 198 ? 1.604 21.050 25.334 1.00 57.00 198 ASN A C 1
ATOM 1649 O O . ASN A 1 198 ? 2.353 22.020 25.206 1.00 57.00 198 ASN A O 1
ATOM 1653 N N . ARG A 1 199 ? 1.264 20.555 26.529 1.00 56.62 199 ARG A N 1
ATOM 1654 C CA . ARG A 1 199 ? 1.678 21.100 27.830 1.00 56.62 199 ARG A CA 1
ATOM 1655 C C . ARG A 1 199 ? 3.195 21.326 27.905 1.00 56.62 199 ARG A C 1
ATOM 1657 O O . ARG A 1 199 ? 3.624 22.290 28.528 1.00 56.62 199 ARG A O 1
ATOM 1664 N N . LYS A 1 200 ? 4.007 20.516 27.201 1.00 63.25 200 LYS A N 1
ATOM 1665 C CA . LYS A 1 200 ? 5.463 20.724 27.083 1.00 63.25 200 LYS A CA 1
ATOM 1666 C C . LYS A 1 200 ? 5.824 21.997 26.314 1.00 63.25 200 LYS A C 1
ATOM 1668 O O . LYS A 1 200 ? 6.714 22.713 26.758 1.00 63.25 200 LYS A O 1
ATOM 1673 N N . LYS A 1 201 ? 5.148 22.308 25.200 1.00 68.94 201 LYS A N 1
ATOM 1674 C CA . LYS A 1 201 ? 5.385 23.556 24.451 1.00 68.94 201 LYS A CA 1
ATOM 1675 C C . LYS A 1 201 ? 5.022 24.782 25.287 1.00 68.94 201 LYS A C 1
ATOM 1677 O O . LYS A 1 201 ? 5.804 25.726 25.298 1.00 68.94 201 LYS A O 1
ATOM 1682 N N . LEU A 1 202 ? 3.917 24.731 26.042 1.00 72.00 202 LEU A N 1
ATOM 1683 C CA . LEU A 1 202 ? 3.560 25.804 26.976 1.00 72.00 202 LEU A CA 1
ATOM 1684 C C . LEU A 1 202 ? 4.663 25.993 28.027 1.00 72.00 202 LEU A C 1
ATOM 1686 O O . LEU A 1 202 ? 5.191 27.091 28.152 1.00 72.00 202 LEU A O 1
ATOM 1690 N N . ILE A 1 203 ? 5.075 24.918 28.706 1.00 73.44 203 ILE A N 1
ATOM 1691 C CA . ILE A 1 203 ? 6.125 24.967 29.736 1.00 73.44 203 ILE A CA 1
ATOM 1692 C C . ILE A 1 203 ? 7.431 25.552 29.178 1.00 73.44 203 ILE A C 1
ATOM 1694 O O . ILE A 1 203 ? 8.014 26.435 29.801 1.00 73.44 203 ILE A O 1
ATOM 1698 N N . ILE A 1 204 ? 7.863 25.118 27.988 1.00 75.81 204 ILE A N 1
ATOM 1699 C CA . ILE A 1 204 ? 9.076 25.635 27.333 1.00 75.81 204 ILE A CA 1
ATOM 1700 C C . ILE A 1 204 ? 8.925 27.125 27.004 1.00 75.81 204 ILE A C 1
ATOM 1702 O O . ILE A 1 204 ? 9.821 27.909 27.307 1.00 75.81 204 ILE A O 1
ATOM 1706 N N . SER A 1 205 ? 7.786 27.540 26.441 1.00 74.75 205 SER A N 1
ATOM 1707 C CA . SER A 1 205 ? 7.535 28.951 26.125 1.00 74.75 205 SER A CA 1
ATOM 1708 C C . SER A 1 205 ? 7.479 29.841 27.374 1.00 74.75 205 SER A C 1
ATOM 1710 O O . SER A 1 205 ? 8.038 30.937 27.368 1.00 74.75 205 SER A O 1
ATOM 1712 N N . SER A 1 206 ? 6.903 29.353 28.478 1.00 76.88 206 SER A N 1
ATOM 1713 C CA . SER A 1 206 ? 6.874 30.060 29.762 1.00 76.88 206 SER A CA 1
ATOM 1714 C C . SER A 1 206 ? 8.267 30.179 30.389 1.00 76.88 206 SER A C 1
ATOM 1716 O O . SER A 1 206 ? 8.605 31.229 30.929 1.00 76.88 206 SER A O 1
ATOM 1718 N N . LEU A 1 207 ? 9.103 29.141 30.278 1.00 81.62 207 LEU A N 1
ATOM 1719 C CA . LEU A 1 207 ? 10.499 29.164 30.733 1.00 81.62 207 LEU A CA 1
ATOM 1720 C C . LEU A 1 207 ? 11.344 30.172 29.948 1.00 81.62 207 LEU A C 1
ATOM 1722 O O . LEU A 1 207 ? 12.087 30.941 30.554 1.00 81.62 207 LEU A O 1
ATOM 1726 N N . ILE A 1 208 ? 11.200 30.213 28.620 1.00 85.81 208 ILE A N 1
ATOM 1727 C CA . ILE A 1 208 ? 11.902 31.184 27.766 1.00 85.81 208 ILE A CA 1
ATOM 1728 C C . ILE A 1 208 ? 11.495 32.617 28.133 1.00 85.81 208 ILE A C 1
ATOM 1730 O O . ILE A 1 208 ? 12.359 33.484 28.260 1.00 85.81 208 ILE A O 1
ATOM 1734 N N . LEU A 1 209 ? 10.201 32.858 28.368 1.00 85.62 209 LEU A N 1
ATOM 1735 C CA . LEU A 1 209 ? 9.700 34.167 28.787 1.00 85.62 209 LEU A CA 1
ATOM 1736 C C . LEU A 1 209 ? 10.270 34.589 30.151 1.00 85.62 209 LEU A C 1
ATOM 1738 O O . LEU A 1 209 ? 10.724 35.721 30.301 1.00 85.62 209 LEU A O 1
ATOM 1742 N N . LEU A 1 210 ? 10.300 33.681 31.131 1.00 84.00 210 LEU A N 1
ATOM 1743 C CA . LEU A 1 210 ? 10.861 33.948 32.460 1.00 84.00 210 LEU A CA 1
ATOM 1744 C C . LEU A 1 210 ? 12.364 34.249 32.408 1.00 84.00 210 LEU A C 1
ATOM 1746 O O . LEU A 1 210 ? 12.823 35.172 33.079 1.00 84.00 210 LEU A O 1
ATOM 1750 N N . ILE A 1 211 ? 13.123 33.513 31.589 1.00 84.94 211 ILE A N 1
ATOM 1751 C CA . ILE A 1 211 ? 14.552 33.772 31.369 1.00 84.94 211 ILE A CA 1
ATOM 1752 C C . ILE A 1 211 ? 14.747 35.139 30.704 1.00 84.94 211 ILE A C 1
ATOM 1754 O O . ILE A 1 211 ? 15.587 35.915 31.153 1.00 84.94 211 ILE A O 1
ATOM 1758 N N . GLY A 1 212 ? 13.946 35.471 29.688 1.00 83.75 212 GLY A N 1
ATOM 1759 C CA . GLY A 1 212 ? 13.983 36.781 29.036 1.00 83.75 212 GLY A CA 1
ATOM 1760 C C . GLY A 1 212 ? 13.714 37.930 30.012 1.00 83.75 212 GLY A C 1
ATOM 1761 O O . GLY A 1 212 ? 14.493 38.878 30.075 1.00 83.75 212 GLY A O 1
ATOM 1762 N N . LEU A 1 213 ? 12.671 37.815 30.839 1.00 84.62 213 LEU A N 1
ATOM 1763 C CA . LEU A 1 213 ? 12.341 38.809 31.866 1.00 84.62 213 LEU A CA 1
ATOM 1764 C C . LEU A 1 213 ? 13.439 38.942 32.932 1.00 84.62 213 LEU A C 1
ATOM 1766 O O . LEU A 1 213 ? 13.744 40.052 33.366 1.00 84.62 213 LEU A O 1
ATOM 1770 N N . TYR A 1 214 ? 14.058 37.830 33.339 1.00 79.06 214 TYR A N 1
ATOM 1771 C CA . TYR A 1 214 ? 15.187 37.845 34.271 1.00 79.06 214 TYR A CA 1
ATOM 1772 C C . TYR A 1 214 ? 16.408 38.563 33.684 1.00 79.06 214 TYR A C 1
ATOM 1774 O O . TYR A 1 214 ? 17.046 39.354 34.378 1.00 79.06 214 TYR A O 1
ATOM 1782 N N . LEU A 1 215 ? 16.718 38.318 32.408 1.00 77.00 215 LEU A N 1
ATOM 1783 C CA . LEU A 1 215 ? 17.839 38.959 31.722 1.00 77.00 215 LEU A CA 1
ATOM 1784 C C . LEU A 1 215 ? 17.607 40.462 31.533 1.00 77.00 215 LEU A C 1
ATOM 1786 O O . LEU A 1 215 ? 18.533 41.229 31.766 1.00 77.00 215 LEU A O 1
ATOM 1790 N N . ILE A 1 216 ? 16.383 40.890 31.205 1.00 80.62 216 ILE A N 1
ATOM 1791 C CA . ILE A 1 216 ? 16.027 42.316 31.081 1.00 80.62 216 ILE A CA 1
ATOM 1792 C C . ILE A 1 216 ? 16.186 43.052 32.416 1.00 80.62 216 ILE A C 1
ATOM 1794 O O . ILE A 1 216 ? 16.639 44.184 32.430 1.00 80.62 216 ILE A O 1
ATOM 1798 N N . LYS A 1 217 ? 15.864 42.413 33.547 1.00 66.12 217 LYS A N 1
ATOM 1799 C CA . LYS A 1 217 ? 15.955 43.036 34.880 1.00 66.12 217 LYS A CA 1
ATOM 1800 C C . LYS A 1 217 ? 17.396 43.211 35.390 1.00 66.12 217 LYS A C 1
ATOM 1802 O O . LYS A 1 217 ? 17.600 43.803 36.447 1.00 66.12 217 LYS A O 1
ATOM 1807 N N . LYS A 1 218 ? 18.379 42.623 34.702 1.00 56.09 218 LYS A N 1
ATOM 1808 C CA . LYS A 1 218 ? 19.801 42.652 35.077 1.00 56.09 218 LYS A CA 1
ATOM 1809 C C . LYS A 1 218 ? 20.604 43.710 34.300 1.00 56.09 218 LYS A C 1
ATOM 1811 O O . LYS A 1 218 ? 21.788 43.873 34.586 1.00 56.09 218 LYS A O 1
ATOM 1816 N N . PHE A 1 219 ? 19.959 44.396 33.358 1.00 52.72 219 PHE A N 1
ATOM 1817 C CA . PHE A 1 219 ? 20.437 45.599 32.673 1.00 52.72 219 PHE A CA 1
ATOM 1818 C C . PHE A 1 219 ? 19.624 46.808 33.142 1.00 52.72 219 PHE A C 1
ATOM 1820 O O . PHE A 1 219 ? 20.189 47.920 33.100 1.00 52.72 219 PHE A O 1
#

pLDDT: mean 86.96, std 15.83, range [40.22, 98.62]

Sequence (219 aa):
MKYLINLILLFLLIPTVNAWKWTTHENIIEYVYYNLPLEKQQELNLTKLKEGSIIPDRDFRDTRKHSLPKSLEEAEKWLNNDSDLSLNIGIASHYISDSFVAPHNIAGEDYDDHAKYEGQVKYYYPNSDCKDYGYRLEDLKIASKNSKNWNLWLKTKNKSVPEKEVEESTKFLFSIILNKLNTTCIEKTKIEEIPYFNRKKLIISSLILLIGLYLIKKF

Radius of gyration: 21.7 Å; Cα contacts (8 Å, |Δi|>4): 287; chains: 1; bounding box: 58×61×57 Å

Foldseek 3Di:
DVVVVVVVVVVVPPPPQQALPLQLLLLLQVLLLLQFPPVVVVVADSVLLSVLLCCVCPPVVDPDQLEPPNLLVQLVVLLPDPPHNSSSLSVSLNSLLSHLQQVSLDPPDDSVLNNLLSVLCSPPHEDEDQWQPVDDSVNSVVSSVLVVVSVVCVVPVDSVSVNVSVHVSSNNSSNHVCVSVVHTGDPRDDPPPPPPPPVVVVVVVVVVVVVVVVVVVVD

Nearest PDB structures (foldseek):
  6ghz-assembly2_A  TM=2.217E-01  e=5.040E+00  Escherichia coli K-12
  7u8r-assembly1_S  TM=1.964E-01  e=4.339E+00  Legionella pneumophila

Mean predicted aligned error: 10.19 Å

Solvent-accessible surface area (backbone atoms only — not comparable to full-atom values): 11876 Å² total; per-residue (Å²): 109,74,69,58,54,54,53,55,54,58,67,71,67,62,79,78,82,45,54,69,36,58,53,29,40,26,32,46,50,51,51,52,48,37,30,37,37,70,73,57,42,71,76,42,46,68,69,40,23,35,51,19,20,32,35,51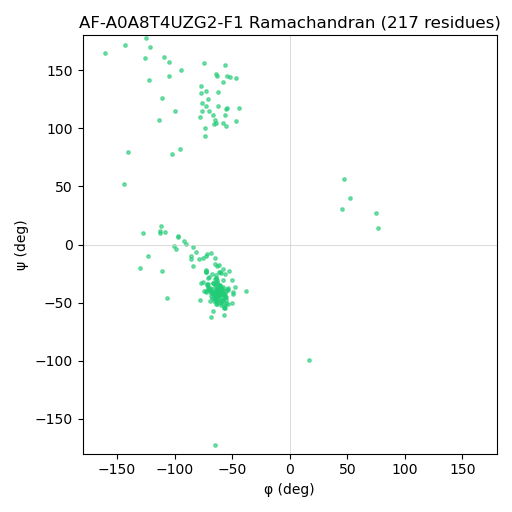,60,72,72,69,58,57,87,76,41,42,24,77,70,47,8,53,56,50,22,51,56,28,64,72,38,73,90,47,50,34,32,21,46,11,38,16,48,30,23,54,39,37,30,25,38,25,64,47,45,58,81,88,69,56,68,70,59,45,25,52,53,31,51,64,35,36,85,52,66,76,86,66,81,74,44,75,72,80,47,52,76,87,53,54,68,63,28,48,66,28,29,64,50,38,66,54,33,75,75,62,71,47,56,68,57,56,48,49,28,51,37,51,30,46,44,47,48,36,14,46,52,29,57,76,67,72,53,63,56,49,83,75,53,69,78,76,75,72,76,73,78,55,63,66,59,53,52,51,52,53,50,52,50,52,52,51,54,54,56,58,74,74,111

Secondary structure (DSSP, 8-state):
-HHHHHHHHHHTT-----SS-HHHHHHHHHHHHHTS-HHHHHHS-HHHHHHHTTHIIIII--SSSSSTTHHHHHHHHHHT--TTHHHHHHHHHHHHHHTT-GGGGSSS--HHHHHHHHHTTTT-------S-----GGGGGGGGGGHHHHHHHHHH--THHHHHHHHHHHHHHHHHHHHHTT----S-----------HHHHHHHHHHHHHHHHHHTT-